Protein AF-A0A9P0KXH7-F1 (afdb_monomer_lite)

Radius of gyration: 29.13 Å; chains: 1; bounding box: 64×80×81 Å

InterPro domains:
  IPR009072 Histone-fold [G3DSA:1.10.20.10] (86-179)
  IPR039460 STAGA complex 65 subunit gamma/SAGA complex subunit Spt7 [PTHR28598] (10-269)

Foldseek 3Di:
DDDPPDPDDDLLLVLLLLLLVLLVLLVVLVVVQVVCVVVVHQPDPPPRDDRRDRDDDPPDQPQDPVSDRPPDDDCVNVVNDDDDDDDDPVRVLVVLLVVVVSVCSSLPDPDDDPVVSVVVSVVVVVLVVQLVVQLVVVVVCVVVVNDDPDPDSQQVSCVVSPCNGPVSVVVCCCVSRVVSSVVSVVSSVVSVVVVVVSNPDPPPPPDDDDDDDDDDDDDDPPPPPPPPDDDPPDPPDDPDPPPVVVVVVVVVVVVVVVVVVVVVVVVVPPPD

Organism: Acanthoscelides obtectus (NCBI:txid200917)

Secondary structure (DSSP, 8-state):
----------HHHHHHHHHHHHHHHHHHHHHHHHHHHHTT-PPPGGGPPPPPPP----------TTS-------TTTTT----PPPPPHHHHHHHHHHHHHHHHHHHT-----HHHHHHHHHHHHHHHHHHHHHHHHHHHHHHTT---SSSSHHHHHHHHTTS-HHHHHHHHIIIIIIIHHHHHHHHHHHHHHHHHHHHS-------------------------------------------HHHHHHHHHHHHHHHHHHHHHHHTTSS--

pLDDT: mean 73.63, std 20.52, range [28.98, 96.38]

Structure (mmCIF, N/CA/C/O backbone):
data_AF-A0A9P0KXH7-F1
#
_entry.id   AF-A0A9P0KXH7-F1
#
loop_
_atom_site.group_PDB
_atom_site.id
_atom_site.type_symbol
_atom_site.label_atom_id
_atom_site.label_alt_id
_atom_site.label_comp_id
_atom_site.label_asym_id
_atom_site.label_entity_id
_atom_site.label_seq_id
_atom_site.pdbx_PDB_ins_code
_atom_site.Cartn_x
_atom_site.Cartn_y
_atom_site.Cartn_z
_atom_site.occupancy
_atom_site.B_iso_or_equiv
_atom_site.auth_seq_id
_atom_site.auth_comp_id
_atom_site.auth_asym_id
_atom_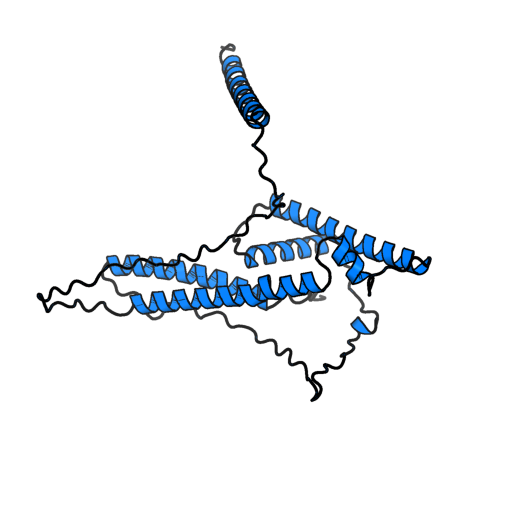site.auth_atom_id
_atom_site.pdbx_PDB_model_num
ATOM 1 N N . MET A 1 1 ? 17.820 17.434 21.839 1.00 31.58 1 MET A N 1
ATOM 2 C CA . MET A 1 1 ? 17.321 17.218 20.465 1.00 31.58 1 MET A CA 1
ATOM 3 C C . MET A 1 1 ? 16.906 15.758 20.367 1.00 31.58 1 MET A C 1
ATOM 5 O O . MET A 1 1 ? 17.746 14.906 20.112 1.00 31.58 1 MET A O 1
ATOM 9 N N . PHE A 1 2 ? 15.660 15.446 20.729 1.00 28.98 2 PHE A N 1
ATOM 10 C CA . PHE A 1 2 ? 15.158 14.073 20.684 1.00 28.98 2 PHE A CA 1
ATOM 11 C C . PHE A 1 2 ? 14.863 13.729 19.226 1.00 28.98 2 PHE A C 1
ATOM 13 O O . PHE A 1 2 ? 13.972 14.307 18.609 1.00 28.98 2 PHE A O 1
ATOM 20 N N . ILE A 1 3 ? 15.671 12.838 18.657 1.00 33.47 3 ILE A N 1
ATOM 21 C CA . ILE A 1 3 ? 15.408 12.255 17.346 1.00 33.47 3 ILE A CA 1
ATOM 22 C C . ILE A 1 3 ? 14.190 11.356 17.537 1.00 33.47 3 ILE A C 1
ATOM 24 O O . ILE A 1 3 ? 14.310 10.244 18.049 1.00 33.47 3 ILE A O 1
ATOM 28 N N . PHE A 1 4 ? 13.012 11.857 17.169 1.00 38.31 4 PHE A N 1
ATOM 29 C CA . PHE A 1 4 ? 11.823 11.036 17.001 1.00 38.31 4 PHE A CA 1
ATOM 30 C C . PHE A 1 4 ? 12.152 9.960 15.963 1.00 38.31 4 PHE A C 1
ATOM 32 O O . PHE A 1 4 ? 12.144 10.214 14.758 1.00 38.31 4 PHE A O 1
ATOM 39 N N . ARG A 1 5 ? 12.485 8.748 16.416 1.00 37.91 5 ARG A N 1
ATOM 40 C CA . ARG A 1 5 ? 12.431 7.573 15.549 1.00 37.91 5 ARG A CA 1
ATOM 41 C C . ARG A 1 5 ? 10.955 7.274 15.334 1.00 37.91 5 ARG A C 1
ATOM 43 O O . ARG A 1 5 ? 10.342 6.563 16.122 1.00 37.91 5 ARG A O 1
ATOM 50 N N . LEU A 1 6 ? 10.395 7.856 14.275 1.00 47.72 6 LEU A N 1
ATOM 51 C CA . LEU A 1 6 ? 9.171 7.344 13.668 1.00 47.72 6 LEU A CA 1
ATOM 52 C C . LEU A 1 6 ? 9.333 5.828 13.476 1.00 47.72 6 LEU A C 1
ATOM 54 O O . LEU A 1 6 ? 10.449 5.390 13.163 1.00 47.72 6 LEU A O 1
ATOM 58 N N . PRO A 1 7 ? 8.278 5.022 13.691 1.00 52.31 7 PRO A N 1
ATOM 59 C CA . PRO A 1 7 ? 8.366 3.585 13.487 1.00 52.31 7 PRO A CA 1
ATOM 60 C C . PRO A 1 7 ? 8.931 3.315 12.093 1.00 52.31 7 PRO A C 1
ATOM 62 O O . PRO A 1 7 ? 8.547 3.962 11.117 1.00 52.31 7 PRO A O 1
ATOM 65 N N . ALA A 1 8 ? 9.908 2.409 12.029 1.00 58.91 8 ALA A N 1
ATOM 66 C CA . ALA A 1 8 ? 10.569 2.066 10.783 1.00 58.91 8 ALA A CA 1
ATOM 67 C C . ALA A 1 8 ? 9.507 1.592 9.783 1.00 58.91 8 ALA A C 1
ATOM 69 O O . ALA A 1 8 ? 8.868 0.562 10.002 1.00 58.91 8 ALA A O 1
ATOM 70 N N . GLN A 1 9 ? 9.309 2.368 8.715 1.00 71.69 9 GLN A N 1
ATOM 71 C CA . GLN A 1 9 ? 8.478 1.982 7.579 1.00 71.69 9 GLN A CA 1
ATOM 72 C C . GLN A 1 9 ? 8.935 0.610 7.062 1.00 71.69 9 GLN A C 1
ATOM 74 O O . GLN A 1 9 ? 10.106 0.235 7.199 1.00 71.69 9 GLN A O 1
ATOM 79 N N . ASP A 1 10 ? 8.007 -0.170 6.508 1.00 83.75 10 ASP A N 1
ATOM 80 C CA . ASP A 1 10 ? 8.323 -1.527 6.077 1.00 83.75 10 ASP A CA 1
ATOM 81 C C . ASP A 1 10 ? 9.443 -1.506 5.012 1.00 83.75 10 ASP A C 1
ATOM 83 O O . ASP A 1 10 ? 9.281 -0.883 3.959 1.00 83.75 10 ASP A O 1
ATOM 87 N N . PRO A 1 11 ? 10.591 -2.173 5.238 1.00 86.75 11 PRO A N 1
ATOM 88 C CA . PRO A 1 11 ? 11.673 -2.208 4.262 1.00 86.75 11 PRO A CA 1
ATOM 89 C C . PRO A 1 11 ? 11.274 -2.866 2.942 1.00 86.75 11 PRO A C 1
ATOM 91 O O . PRO A 1 11 ? 11.888 -2.545 1.931 1.00 86.75 11 PRO A O 1
ATOM 94 N N . LEU A 1 12 ? 10.276 -3.757 2.912 1.00 88.31 12 LEU A N 1
ATOM 95 C CA . LEU A 1 12 ? 9.786 -4.328 1.653 1.00 88.31 12 LEU A CA 1
ATOM 96 C C . LEU A 1 12 ? 9.053 -3.288 0.803 1.00 88.31 12 LEU A C 1
ATOM 98 O O . LEU A 1 12 ? 9.176 -3.305 -0.420 1.00 88.31 12 LEU A O 1
ATOM 102 N N . VAL A 1 13 ? 8.348 -2.352 1.441 1.00 91.00 13 VAL A N 1
ATOM 103 C CA . VAL A 1 13 ? 7.710 -1.225 0.750 1.00 91.00 13 VAL A CA 1
ATOM 104 C C . VAL A 1 13 ? 8.780 -0.324 0.141 1.00 91.00 13 VAL A C 1
ATOM 106 O O . VAL A 1 13 ? 8.768 -0.070 -1.059 1.00 91.00 13 VAL A O 1
ATOM 109 N N . HIS A 1 14 ? 9.790 0.070 0.921 1.00 89.88 14 HIS A N 1
ATOM 110 C CA . HIS A 1 14 ? 10.911 0.859 0.393 1.00 89.88 14 HIS A CA 1
ATOM 111 C C . HIS A 1 14 ? 11.706 0.140 -0.695 1.00 89.88 14 HIS A C 1
ATOM 113 O O . HIS A 1 14 ? 12.161 0.772 -1.649 1.00 89.88 14 HIS A O 1
ATOM 119 N N . TYR A 1 15 ? 11.872 -1.174 -0.558 1.00 91.19 15 TYR A N 1
ATOM 120 C CA . TYR A 1 15 ? 12.503 -1.990 -1.581 1.00 91.19 15 TYR A CA 1
ATOM 121 C C . TYR A 1 15 ? 11.714 -1.924 -2.890 1.00 91.19 15 TYR A C 1
ATOM 123 O O . TYR A 1 15 ? 12.296 -1.635 -3.927 1.00 91.19 15 TYR A O 1
ATOM 131 N N . THR A 1 16 ? 10.391 -2.081 -2.828 1.00 92.56 16 THR A N 1
ATOM 132 C CA . THR A 1 16 ? 9.508 -1.985 -4.002 1.00 92.56 16 THR A CA 1
ATOM 133 C C . THR A 1 16 ? 9.562 -0.601 -4.648 1.00 92.56 16 THR A C 1
ATOM 135 O O . THR A 1 16 ? 9.692 -0.500 -5.860 1.00 92.56 16 THR A O 1
ATOM 138 N N . ILE A 1 17 ? 9.562 0.470 -3.852 1.00 92.88 17 ILE A N 1
ATOM 139 C CA . ILE A 1 17 ? 9.745 1.843 -4.355 1.00 92.88 17 ILE A CA 1
ATOM 140 C C . ILE A 1 17 ? 11.090 1.999 -5.080 1.00 92.88 17 ILE A C 1
ATOM 142 O O . ILE A 1 17 ? 11.170 2.627 -6.131 1.00 92.88 17 ILE A O 1
ATOM 146 N N . SER A 1 18 ? 12.155 1.404 -4.537 1.00 92.44 18 SER A N 1
ATOM 147 C CA . SER A 1 18 ? 13.472 1.424 -5.185 1.00 92.44 18 SER A CA 1
ATOM 148 C C . SER A 1 18 ? 13.469 0.643 -6.501 1.00 92.44 18 SER A C 1
ATOM 150 O O . SER A 1 18 ? 14.180 1.027 -7.425 1.00 92.44 18 SER A O 1
ATOM 152 N N . LEU A 1 19 ? 12.673 -0.431 -6.594 1.00 92.69 19 LEU A N 1
ATOM 153 C CA . LEU A 1 19 ? 12.477 -1.188 -7.832 1.00 92.69 19 LEU A CA 1
ATOM 154 C C . LEU A 1 19 ? 11.699 -0.386 -8.879 1.00 92.69 19 LEU A C 1
ATOM 156 O O . LEU A 1 19 ? 12.089 -0.429 -10.035 1.00 92.69 19 LEU A O 1
ATOM 160 N N . HIS A 1 20 ? 10.659 0.366 -8.501 1.00 93.50 20 HIS A N 1
ATOM 161 C CA . HIS A 1 20 ? 9.969 1.275 -9.436 1.00 93.50 20 HIS A CA 1
ATOM 162 C C . HIS A 1 20 ? 10.945 2.264 -10.058 1.00 93.50 20 HIS A C 1
ATOM 164 O O . HIS A 1 20 ? 11.116 2.271 -11.269 1.00 93.50 20 HIS A O 1
ATOM 170 N N . LYS A 1 21 ? 11.711 2.968 -9.218 1.00 91.38 21 LYS A N 1
ATOM 171 C CA . LYS A 1 21 ? 12.738 3.893 -9.704 1.00 91.38 21 LYS A CA 1
ATOM 172 C C . LYS A 1 21 ? 13.735 3.213 -10.651 1.00 91.38 21 LYS A C 1
ATOM 174 O O . LYS A 1 21 ? 14.113 3.778 -11.668 1.00 91.38 21 LYS A O 1
ATOM 179 N N . TYR A 1 22 ? 14.157 1.995 -10.314 1.00 92.44 22 TYR A N 1
ATOM 180 C CA . TYR A 1 22 ? 15.055 1.215 -11.160 1.00 92.44 22 TYR A CA 1
ATOM 181 C C . TYR A 1 22 ? 14.434 0.867 -12.519 1.00 92.44 22 TYR A C 1
ATOM 183 O O . TYR A 1 22 ? 15.119 0.927 -13.536 1.00 92.44 22 TYR A O 1
ATOM 191 N N . VAL A 1 23 ? 13.149 0.503 -12.543 1.00 91.19 23 VAL A N 1
ATOM 192 C CA . VAL A 1 23 ? 12.398 0.238 -13.776 1.00 91.19 23 VAL A CA 1
ATOM 193 C C . VAL A 1 23 ? 12.353 1.484 -14.655 1.00 91.19 23 VAL A C 1
ATOM 195 O O . VAL A 1 23 ? 12.596 1.364 -15.857 1.00 91.19 23 VAL A O 1
ATOM 198 N N . ASP A 1 24 ? 12.100 2.657 -14.080 1.00 91.19 24 ASP A N 1
ATOM 199 C CA . ASP A 1 24 ? 12.041 3.916 -14.830 1.00 91.19 24 ASP A CA 1
ATOM 200 C C . ASP A 1 24 ? 13.415 4.269 -15.418 1.00 91.19 24 ASP A C 1
ATOM 202 O O . ASP A 1 24 ? 13.536 4.506 -16.623 1.00 91.19 24 ASP A O 1
ATOM 206 N N . ASP A 1 25 ? 14.467 4.187 -14.593 1.00 89.81 25 ASP A N 1
ATOM 207 C CA . ASP A 1 25 ? 15.857 4.411 -15.006 1.00 89.81 25 ASP A CA 1
ATOM 208 C C . ASP A 1 25 ? 16.261 3.442 -16.142 1.00 89.81 25 ASP A C 1
ATOM 210 O O . ASP A 1 25 ? 16.841 3.853 -17.149 1.00 89.81 25 ASP A O 1
ATOM 214 N N . MET A 1 26 ? 15.918 2.152 -16.023 1.00 88.38 26 MET A N 1
ATOM 215 C CA . MET A 1 26 ? 16.207 1.137 -17.046 1.00 88.38 26 MET A CA 1
ATOM 216 C C . MET A 1 26 ? 15.412 1.343 -18.336 1.00 88.38 26 MET A C 1
ATOM 218 O O . MET A 1 26 ? 15.949 1.136 -19.424 1.00 88.38 26 MET A O 1
ATOM 222 N N . THR A 1 27 ? 14.147 1.750 -18.236 1.00 90.25 27 THR A N 1
ATOM 223 C CA . THR A 1 27 ? 13.291 1.995 -19.405 1.00 90.25 27 THR A CA 1
ATOM 224 C C . THR A 1 27 ? 13.826 3.165 -20.226 1.00 90.25 27 THR A C 1
ATOM 226 O O . THR A 1 27 ? 13.927 3.069 -21.451 1.00 90.25 27 THR A O 1
ATOM 229 N N . GLU A 1 28 ? 14.252 4.242 -19.563 1.00 88.38 28 GLU A N 1
ATOM 230 C CA . GLU A 1 28 ? 14.880 5.381 -20.236 1.00 88.38 28 GLU A CA 1
ATOM 231 C C . GLU A 1 28 ? 16.220 4.993 -20.879 1.00 88.38 28 GLU A C 1
ATOM 233 O O . GLU A 1 28 ? 16.504 5.378 -22.015 1.00 88.38 28 GLU A O 1
ATOM 238 N N . MET A 1 29 ? 17.022 4.165 -20.204 1.00 83.94 29 MET A N 1
ATOM 239 C CA . MET A 1 29 ? 18.276 3.651 -20.762 1.00 83.94 29 MET A CA 1
ATOM 240 C C . MET A 1 29 ? 18.064 2.791 -22.012 1.00 83.94 29 MET A C 1
ATOM 242 O O . MET A 1 29 ? 18.774 2.975 -23.003 1.00 83.94 29 MET A O 1
ATOM 246 N N . ILE A 1 30 ? 17.077 1.889 -21.999 1.00 86.69 30 ILE A N 1
ATOM 247 C CA . ILE A 1 30 ? 16.708 1.081 -23.171 1.00 86.69 30 ILE A CA 1
ATOM 248 C C . ILE A 1 30 ? 16.293 1.998 -24.325 1.00 86.69 30 ILE A C 1
ATOM 250 O O . ILE A 1 30 ? 16.829 1.867 -25.423 1.00 86.69 30 ILE A O 1
ATOM 254 N N . ARG A 1 31 ? 15.445 2.999 -24.066 1.00 87.25 31 ARG A N 1
ATOM 255 C CA . ARG A 1 31 ? 15.012 3.979 -25.076 1.00 87.25 31 ARG A CA 1
ATOM 256 C C . ARG A 1 31 ? 16.190 4.724 -25.717 1.00 87.25 31 ARG A C 1
ATOM 258 O O . ARG A 1 31 ? 16.219 4.941 -26.930 1.00 87.25 31 ARG A O 1
ATOM 265 N N . VAL A 1 32 ? 17.180 5.128 -24.918 1.00 86.00 32 VAL A N 1
ATOM 266 C CA . VAL A 1 32 ? 18.401 5.784 -25.419 1.00 86.00 32 VAL A CA 1
ATOM 267 C C . VAL A 1 32 ? 19.257 4.815 -26.241 1.00 86.00 32 VAL A C 1
ATOM 269 O O . VAL A 1 32 ? 19.783 5.204 -27.288 1.00 86.00 32 VAL A O 1
ATOM 272 N N . ALA A 1 33 ? 19.385 3.561 -25.804 1.00 82.19 33 ALA A N 1
ATOM 273 C CA . ALA A 1 33 ? 20.136 2.526 -26.508 1.00 82.19 33 ALA A CA 1
ATOM 274 C C . ALA A 1 33 ? 19.500 2.141 -27.854 1.00 82.19 33 ALA A C 1
ATOM 276 O O . ALA A 1 33 ? 20.221 1.958 -28.837 1.00 82.19 33 ALA A O 1
ATOM 277 N N . GLU A 1 34 ? 18.169 2.084 -27.933 1.00 84.06 34 GLU A N 1
ATOM 278 C CA . GLU A 1 34 ? 17.423 1.894 -29.184 1.00 84.06 34 GLU A CA 1
ATOM 279 C C . GLU A 1 34 ? 17.764 3.001 -30.190 1.00 84.06 34 GLU A C 1
ATOM 281 O O . GLU A 1 34 ? 18.226 2.719 -31.298 1.00 84.06 34 GLU A O 1
ATOM 286 N N . LEU A 1 35 ? 17.671 4.266 -29.765 1.00 83.94 35 LEU A N 1
ATOM 287 C CA . LEU A 1 35 ? 18.001 5.423 -30.602 1.00 83.94 35 LEU A CA 1
ATOM 288 C C . LEU A 1 35 ? 19.483 5.457 -31.026 1.00 83.94 35 LEU A C 1
ATOM 290 O O . LEU A 1 35 ? 19.819 5.939 -32.110 1.00 83.94 35 LEU A O 1
ATOM 294 N N . ALA A 1 36 ? 20.395 4.989 -30.170 1.00 80.12 36 ALA A N 1
ATOM 295 C CA . ALA A 1 36 ? 21.819 4.889 -30.493 1.00 80.12 36 ALA A CA 1
ATOM 296 C C . ALA A 1 36 ? 22.094 3.778 -31.519 1.00 80.12 36 ALA A C 1
ATOM 298 O O . ALA A 1 36 ? 22.863 3.991 -32.460 1.00 80.12 36 ALA A O 1
ATOM 299 N N . THR A 1 37 ? 21.404 2.642 -31.387 1.00 76.38 37 THR A N 1
ATOM 300 C CA . THR A 1 37 ? 21.480 1.514 -32.325 1.00 76.38 37 THR A CA 1
ATOM 301 C C . THR A 1 37 ? 20.990 1.928 -33.714 1.00 76.38 37 THR A C 1
ATOM 303 O O . THR A 1 37 ? 21.662 1.640 -34.702 1.00 76.38 37 THR A O 1
ATOM 306 N N . GLU A 1 38 ? 19.899 2.700 -33.807 1.00 75.69 38 GLU A N 1
ATOM 307 C CA . GLU A 1 38 ? 19.434 3.298 -35.074 1.00 75.69 38 GLU A CA 1
ATOM 308 C C . GLU A 1 38 ? 20.492 4.199 -35.734 1.00 75.69 38 GLU A C 1
ATOM 310 O O . GLU A 1 38 ? 20.570 4.303 -36.959 1.00 75.69 38 GLU A O 1
ATOM 315 N N . LYS A 1 39 ? 21.341 4.840 -34.925 1.00 76.31 39 LYS A N 1
ATOM 316 C CA . LYS A 1 39 ? 22.441 5.702 -35.380 1.00 76.31 39 LYS A CA 1
ATOM 317 C C . LYS A 1 39 ? 23.760 4.948 -35.599 1.00 76.31 39 LYS A C 1
ATOM 319 O O . LYS A 1 39 ? 24.769 5.596 -35.874 1.00 76.31 39 LYS A O 1
ATOM 324 N N . ASN A 1 40 ? 23.761 3.613 -35.520 1.00 68.38 40 ASN A N 1
ATOM 325 C CA . ASN A 1 40 ? 24.939 2.736 -35.606 1.00 68.38 40 ASN A CA 1
ATOM 326 C C . ASN A 1 40 ? 26.019 3.017 -34.541 1.00 68.38 40 ASN A C 1
ATOM 328 O O . ASN A 1 40 ? 27.211 2.821 -34.787 1.00 68.38 40 ASN A O 1
ATOM 332 N N . ILE A 1 41 ? 25.619 3.486 -33.356 1.00 71.06 41 ILE A N 1
ATOM 333 C CA . ILE A 1 41 ? 26.508 3.700 -32.208 1.00 71.06 41 ILE A CA 1
ATOM 334 C C . ILE A 1 41 ? 26.228 2.595 -31.188 1.00 71.06 41 ILE A C 1
ATOM 336 O O . ILE A 1 41 ? 25.090 2.427 -30.760 1.00 71.06 41 ILE A O 1
ATOM 340 N N . ILE A 1 42 ? 27.263 1.851 -30.788 1.00 62.38 42 ILE A N 1
ATOM 341 C CA . ILE A 1 42 ? 27.141 0.812 -29.756 1.00 62.38 42 ILE A CA 1
ATOM 342 C C . ILE A 1 42 ? 26.924 1.505 -28.399 1.00 62.38 42 ILE A C 1
ATOM 344 O O . ILE A 1 42 ? 27.761 2.329 -28.012 1.00 62.38 42 ILE A O 1
ATOM 348 N N . PRO A 1 43 ? 25.827 1.210 -27.677 1.00 62.16 43 PRO A N 1
ATOM 349 C CA . PRO A 1 43 ? 25.602 1.745 -26.340 1.00 62.16 43 PRO A CA 1
ATOM 350 C C . PRO A 1 43 ? 26.712 1.286 -25.377 1.00 62.16 43 PRO A C 1
ATOM 352 O O . PRO A 1 43 ? 27.133 0.130 -25.445 1.00 62.16 43 PRO A O 1
ATOM 355 N N . PRO A 1 44 ? 27.208 2.154 -24.478 1.00 62.19 44 PRO A N 1
ATOM 356 C CA . PRO A 1 44 ? 28.234 1.770 -23.515 1.00 62.19 44 PRO A CA 1
ATOM 357 C C . PRO A 1 44 ? 27.720 0.703 -22.529 1.00 62.19 44 PRO A C 1
ATOM 359 O O . PRO A 1 44 ? 26.671 0.859 -21.906 1.00 62.19 44 PRO A O 1
ATOM 362 N N . GLU A 1 45 ? 28.502 -0.368 -22.367 1.00 58.69 45 GLU A N 1
ATOM 363 C CA . GLU A 1 45 ? 28.232 -1.518 -21.483 1.00 58.69 45 GLU A CA 1
ATOM 364 C C . GLU A 1 45 ? 28.233 -1.133 -19.986 1.00 58.69 45 GLU A C 1
ATOM 366 O O . GLU A 1 45 ? 27.570 -1.762 -19.167 1.00 58.69 45 GLU A O 1
ATOM 371 N N . ASP A 1 46 ? 28.911 -0.035 -19.640 1.00 57.84 46 ASP A N 1
ATOM 372 C CA . ASP A 1 46 ? 29.236 0.381 -18.265 1.00 57.84 46 ASP A CA 1
ATOM 373 C C . ASP A 1 46 ? 28.166 1.280 -17.598 1.00 57.84 46 ASP A C 1
ATOM 375 O O . ASP A 1 46 ? 28.421 1.925 -16.582 1.00 57.84 46 ASP A O 1
ATOM 379 N N . ALA A 1 47 ? 26.966 1.377 -18.187 1.00 61.59 47 ALA A N 1
ATOM 380 C CA . ALA A 1 47 ? 25.918 2.320 -17.770 1.00 61.59 47 ALA A CA 1
ATOM 381 C C . ALA A 1 47 ? 24.715 1.679 -17.049 1.00 61.59 47 ALA A C 1
ATOM 383 O O . ALA A 1 47 ? 23.766 2.389 -16.715 1.00 61.59 47 ALA A O 1
ATOM 384 N N . VAL A 1 48 ? 24.717 0.361 -16.808 1.00 66.62 48 VAL A N 1
ATOM 385 C CA . VAL A 1 48 ? 23.585 -0.313 -16.151 1.00 66.62 48 VAL A CA 1
ATOM 386 C C . VAL A 1 48 ? 23.542 0.079 -14.667 1.00 66.62 48 VAL A C 1
ATOM 388 O O . VAL A 1 48 ? 24.505 -0.193 -13.942 1.00 66.62 48 VAL A O 1
ATOM 391 N N . PRO A 1 49 ? 22.452 0.696 -14.174 1.00 72.19 49 PRO A N 1
ATOM 392 C CA . PRO A 1 49 ? 22.328 0.999 -12.757 1.00 72.19 49 PRO A CA 1
ATOM 393 C C . PRO A 1 49 ? 22.410 -0.290 -11.917 1.00 72.19 49 PRO A C 1
ATOM 395 O O . PRO A 1 49 ? 21.938 -1.352 -12.338 1.00 72.19 49 PRO A O 1
ATOM 398 N N . PRO A 1 50 ? 23.004 -0.242 -10.712 1.00 77.19 50 PRO A N 1
ATOM 399 C CA . PRO A 1 50 ? 23.061 -1.407 -9.843 1.00 77.19 50 PRO A CA 1
ATOM 400 C C . PRO A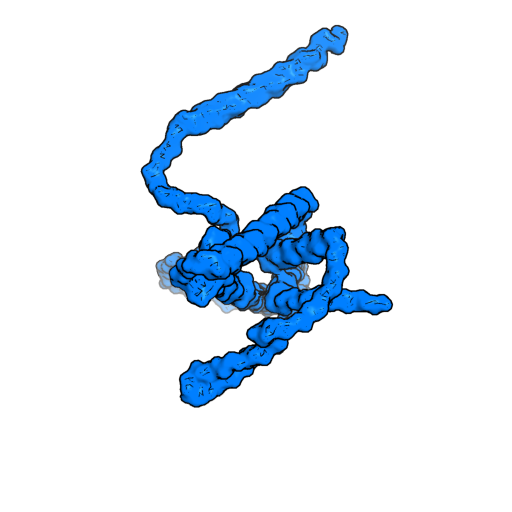 1 50 ? 21.661 -1.741 -9.311 1.00 77.19 50 PRO A C 1
ATOM 402 O O . PRO A 1 50 ? 20.986 -0.888 -8.732 1.00 77.19 50 PRO A O 1
ATOM 405 N N . MET A 1 51 ? 21.246 -3.000 -9.473 1.00 80.75 51 MET A N 1
ATOM 406 C CA . MET A 1 51 ? 19.967 -3.510 -8.970 1.00 80.75 51 MET A CA 1
ATOM 407 C C . MET A 1 51 ? 19.820 -3.232 -7.459 1.00 80.75 51 MET A C 1
ATOM 409 O O . MET A 1 51 ? 20.743 -3.535 -6.689 1.00 80.75 51 MET A O 1
ATOM 413 N N . PRO A 1 52 ? 18.666 -2.714 -6.994 1.00 82.25 52 PRO A N 1
ATOM 414 C CA . PRO A 1 52 ? 18.424 -2.493 -5.575 1.00 82.25 52 PRO A CA 1
ATOM 415 C C . PRO A 1 52 ? 18.613 -3.769 -4.743 1.00 82.25 52 PRO A C 1
ATOM 417 O O . PRO A 1 52 ? 18.141 -4.853 -5.098 1.00 82.25 52 PRO A O 1
ATOM 420 N N . LEU A 1 53 ? 19.272 -3.639 -3.588 1.00 78.62 53 LEU A N 1
ATOM 421 C CA . LEU A 1 53 ? 19.519 -4.760 -2.682 1.00 78.62 53 LEU A CA 1
ATOM 422 C C . LEU A 1 53 ? 18.335 -4.981 -1.738 1.00 78.62 53 LEU A C 1
ATOM 424 O O . LEU A 1 53 ? 17.945 -4.099 -0.970 1.00 78.62 53 LEU A O 1
ATOM 428 N N . LYS A 1 54 ? 17.799 -6.203 -1.739 1.0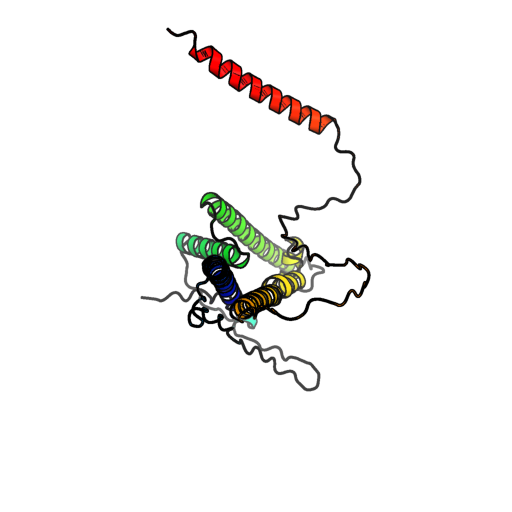0 78.38 54 LYS A N 1
ATOM 429 C CA . LYS A 1 54 ? 16.751 -6.617 -0.805 1.00 78.38 54 LYS A CA 1
ATOM 430 C C . LYS A 1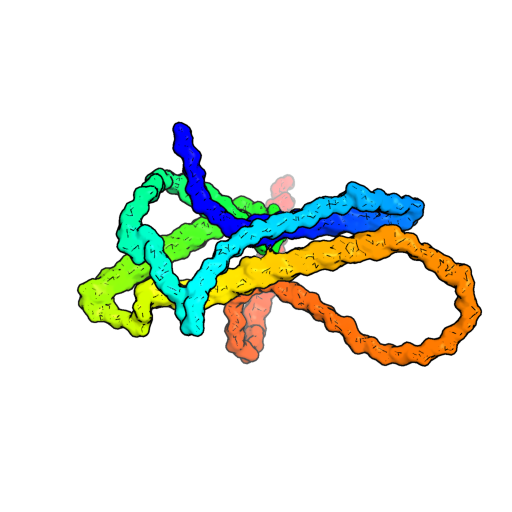 54 ? 17.332 -6.791 0.596 1.00 78.38 54 LYS A C 1
ATOM 432 O O . LYS A 1 54 ? 18.145 -7.688 0.830 1.00 78.38 54 LYS A O 1
ATOM 437 N N . ILE A 1 55 ? 16.879 -5.981 1.552 1.00 73.56 55 ILE A N 1
ATOM 438 C CA . ILE A 1 55 ? 17.225 -6.170 2.967 1.00 73.56 55 ILE A CA 1
ATOM 439 C C . ILE A 1 55 ? 16.571 -7.472 3.442 1.00 73.56 55 ILE A C 1
ATOM 441 O O . ILE A 1 55 ? 15.351 -7.550 3.609 1.00 73.56 55 ILE A O 1
ATOM 445 N N . LYS A 1 56 ? 17.375 -8.517 3.660 1.00 65.00 56 LYS A N 1
ATOM 446 C CA . LYS A 1 56 ? 16.895 -9.782 4.225 1.00 65.00 56 LYS A CA 1
ATOM 447 C C . LYS A 1 56 ? 16.560 -9.574 5.701 1.00 65.00 56 LYS A C 1
ATOM 449 O O . LYS A 1 56 ? 17.451 -9.454 6.535 1.00 65.00 56 LYS A O 1
ATOM 454 N N . LYS A 1 57 ? 15.269 -9.548 6.033 1.00 60.94 57 LYS A N 1
ATOM 455 C CA . LYS A 1 57 ? 14.813 -9.739 7.412 1.00 60.94 57 LYS A CA 1
ATOM 456 C C . LYS A 1 57 ? 14.787 -11.236 7.694 1.00 60.94 57 LYS A C 1
ATOM 458 O O . LYS A 1 57 ? 13.914 -11.946 7.203 1.00 60.94 57 LYS A O 1
ATOM 463 N N . GLU A 1 58 ? 15.742 -11.719 8.476 1.00 51.00 58 GLU A N 1
ATOM 464 C CA . GLU A 1 58 ? 15.689 -13.076 9.014 1.00 51.00 58 GLU A CA 1
ATOM 465 C C . GLU A 1 58 ? 14.636 -13.141 10.126 1.00 51.00 58 GLU A C 1
ATOM 467 O O . GLU A 1 58 ? 14.954 -13.097 11.310 1.00 51.00 58 GLU A O 1
ATOM 472 N N . PHE A 1 59 ? 13.356 -13.253 9.770 1.00 53.59 59 PHE A N 1
ATOM 473 C CA . PHE A 1 59 ? 12.365 -13.749 10.724 1.00 53.59 59 PHE A CA 1
ATOM 474 C C . PHE A 1 59 ? 12.438 -15.273 10.741 1.00 53.59 59 PHE A C 1
ATOM 476 O O . PHE A 1 59 ? 11.625 -15.980 10.148 1.00 53.59 59 PHE A O 1
ATOM 483 N N . THR A 1 60 ? 13.475 -15.793 11.392 1.00 51.91 60 THR A N 1
ATOM 484 C CA . THR A 1 60 ? 13.602 -17.226 11.638 1.00 51.91 60 THR A CA 1
ATOM 485 C C . THR A 1 60 ? 12.774 -17.582 12.869 1.00 51.91 60 THR A C 1
ATOM 487 O O . THR A 1 60 ? 13.232 -17.527 14.007 1.00 51.91 60 THR A O 1
ATOM 490 N N . HIS A 1 61 ? 11.512 -17.956 12.654 1.00 61.16 61 HIS A N 1
ATOM 491 C CA . HIS A 1 61 ? 10.753 -18.616 13.713 1.00 61.16 61 HIS A CA 1
ATOM 492 C C . HIS A 1 61 ? 11.416 -19.962 14.008 1.00 61.16 61 HIS A C 1
ATOM 494 O O . HIS A 1 61 ? 11.459 -20.846 13.147 1.00 61.16 61 HIS A O 1
ATOM 500 N N . LYS A 1 62 ? 11.928 -20.136 15.229 1.00 63.03 62 LYS A N 1
ATOM 501 C CA . LYS A 1 62 ? 12.422 -21.434 15.697 1.00 63.03 62 LYS A CA 1
ATOM 502 C C . LYS A 1 62 ? 11.227 -22.372 15.868 1.00 63.03 62 LYS A C 1
ATOM 504 O O . LYS A 1 62 ? 10.573 -22.376 16.907 1.00 63.03 62 LYS A O 1
ATOM 509 N N . ARG A 1 63 ? 10.917 -23.148 14.828 1.00 65.25 63 ARG A N 1
ATOM 510 C CA . ARG A 1 63 ? 9.949 -24.246 14.921 1.00 65.25 63 ARG A CA 1
ATOM 511 C C . ARG A 1 63 ? 10.578 -25.375 15.727 1.00 65.25 63 ARG A C 1
ATOM 513 O O . ARG A 1 63 ? 11.718 -25.759 15.464 1.00 65.25 63 ARG A O 1
ATOM 520 N N . ASN A 1 64 ? 9.852 -25.897 16.710 1.00 69.06 64 ASN A N 1
ATOM 521 C CA . ASN A 1 64 ? 10.262 -27.134 17.364 1.00 69.06 64 ASN A CA 1
ATOM 522 C C . ASN A 1 64 ? 9.946 -28.349 16.465 1.00 69.06 64 ASN A C 1
ATOM 524 O O . ASN A 1 64 ? 9.294 -28.226 15.426 1.00 69.06 64 ASN A O 1
ATOM 528 N N . SER A 1 65 ? 10.362 -29.542 16.890 1.00 79.00 65 SER A N 1
ATOM 529 C CA . SER A 1 65 ? 10.086 -30.811 16.197 1.00 79.00 65 SER A CA 1
ATOM 530 C C . SER A 1 65 ? 8.596 -31.164 16.067 1.00 79.00 65 SER A C 1
ATOM 532 O O . SER A 1 65 ? 8.258 -32.104 15.356 1.00 79.00 65 SER A O 1
ATOM 534 N N . LEU A 1 66 ? 7.702 -30.419 16.724 1.00 79.69 66 LEU A N 1
ATOM 535 C CA . LEU A 1 66 ? 6.251 -30.602 16.688 1.00 79.69 66 LEU A CA 1
ATOM 536 C C . LEU A 1 66 ? 5.542 -29.558 15.808 1.00 79.69 66 LEU A C 1
ATOM 538 O O . LEU A 1 66 ? 4.327 -29.411 15.912 1.00 79.69 66 LEU A O 1
ATOM 542 N N . ASN A 1 67 ? 6.270 -28.807 14.968 1.00 71.19 67 ASN A N 1
ATOM 543 C CA . ASN A 1 67 ? 5.731 -27.687 14.177 1.00 71.19 67 ASN A CA 1
ATOM 544 C C . ASN A 1 67 ? 4.992 -26.630 15.019 1.00 71.19 67 ASN A C 1
ATOM 546 O O . ASN A 1 67 ? 4.185 -25.857 14.504 1.00 71.19 67 ASN A O 1
ATOM 550 N N . TYR A 1 68 ? 5.295 -26.568 16.312 1.00 75.44 68 TYR A N 1
ATOM 551 C CA . TYR A 1 68 ? 4.784 -25.556 17.213 1.00 75.44 68 TYR A CA 1
ATOM 552 C C . TYR A 1 68 ? 5.778 -24.397 17.270 1.00 75.44 68 TYR A C 1
ATOM 554 O O . TYR A 1 68 ? 6.989 -24.596 17.424 1.00 75.44 68 TYR A O 1
ATOM 562 N N . VAL A 1 69 ? 5.255 -23.181 17.133 1.00 69.75 69 VAL A N 1
ATOM 563 C CA . VAL A 1 69 ? 6.000 -21.944 17.369 1.00 69.75 69 VAL A CA 1
ATOM 564 C C . VAL A 1 69 ? 5.616 -21.464 18.767 1.00 69.75 69 VAL A C 1
ATOM 566 O O . VAL A 1 69 ? 4.455 -21.099 18.973 1.00 69.75 69 VAL A O 1
ATOM 569 N N . PRO A 1 70 ? 6.540 -21.499 19.743 1.00 69.00 70 PRO A N 1
ATOM 570 C CA . PRO A 1 70 ? 6.298 -20.910 21.051 1.00 69.00 70 PRO A CA 1
ATOM 571 C C . PRO A 1 70 ? 5.873 -19.449 20.903 1.00 69.00 70 PRO A C 1
ATOM 573 O O . PRO A 1 70 ? 6.420 -18.719 20.078 1.00 69.00 70 PRO A O 1
ATOM 576 N N . LYS A 1 71 ? 4.882 -19.023 21.690 1.00 68.56 71 LYS A N 1
ATOM 577 C CA . LYS A 1 71 ? 4.497 -17.613 21.749 1.00 68.56 71 LYS A CA 1
ATOM 578 C C . LYS A 1 71 ? 5.618 -16.845 22.446 1.00 68.56 71 LYS A C 1
ATOM 580 O O . LYS A 1 71 ? 5.764 -16.950 23.661 1.00 68.56 71 LYS A O 1
ATOM 585 N N . ASP A 1 72 ? 6.395 -16.089 21.680 1.00 68.88 72 ASP A N 1
ATOM 586 C CA . ASP A 1 72 ? 7.347 -15.137 22.239 1.00 68.88 72 ASP A CA 1
ATOM 587 C C . ASP A 1 72 ? 6.566 -13.929 22.757 1.00 68.88 72 ASP A C 1
ATOM 589 O O . ASP A 1 72 ? 6.010 -13.138 21.992 1.00 68.88 72 ASP A O 1
ATOM 593 N N . PHE A 1 73 ? 6.482 -13.807 24.078 1.00 69.69 73 PHE A N 1
ATOM 594 C CA . PHE A 1 73 ? 5.834 -12.667 24.702 1.00 69.69 73 PHE A CA 1
ATOM 595 C C . PHE A 1 73 ? 6.801 -11.481 24.719 1.00 69.69 73 PHE A C 1
ATOM 597 O O . PHE A 1 73 ? 7.762 -11.429 25.483 1.00 69.69 73 PHE A O 1
ATOM 604 N N . THR A 1 74 ? 6.539 -10.512 23.852 1.00 72.50 74 THR A N 1
ATOM 605 C CA . THR A 1 74 ? 7.148 -9.181 23.913 1.00 72.50 74 THR A CA 1
ATOM 606 C C . THR A 1 74 ? 6.510 -8.348 25.034 1.00 72.50 74 THR A C 1
ATOM 608 O O . THR A 1 74 ? 5.355 -8.611 25.389 1.00 72.50 74 THR A O 1
ATOM 611 N N . PRO A 1 75 ? 7.191 -7.302 25.546 1.00 74.81 75 PRO A N 1
ATOM 612 C CA . PRO A 1 75 ? 6.603 -6.336 26.477 1.00 74.81 75 PRO A CA 1
ATOM 613 C C . PRO A 1 75 ? 5.230 -5.813 26.034 1.00 74.81 75 PRO A C 1
ATOM 615 O O . PRO A 1 75 ? 4.320 -5.725 26.852 1.00 74.81 75 PRO A O 1
ATOM 618 N N . PHE A 1 76 ? 5.058 -5.575 24.729 1.00 69.44 76 PHE A N 1
ATOM 619 C CA . PHE A 1 76 ? 3.786 -5.177 24.125 1.00 69.44 76 PHE A CA 1
ATOM 620 C C . PHE A 1 76 ? 2.687 -6.230 24.336 1.00 69.44 76 PHE A C 1
ATOM 622 O O . PHE A 1 76 ? 1.620 -5.922 24.855 1.00 69.44 76 PHE A O 1
ATOM 629 N N . SER A 1 77 ? 2.961 -7.495 24.010 1.00 68.38 77 SER A N 1
ATOM 630 C CA . SER A 1 77 ? 2.010 -8.604 24.212 1.00 68.38 77 SER A CA 1
ATOM 631 C C . SER A 1 77 ? 1.772 -8.967 25.684 1.00 68.38 77 SER A C 1
ATOM 633 O O . SER A 1 77 ? 0.774 -9.613 25.987 1.00 68.38 77 SER A O 1
ATOM 635 N N . CYS A 1 78 ? 2.652 -8.545 26.595 1.00 77.25 78 CYS A N 1
ATOM 636 C CA . CYS A 1 78 ? 2.433 -8.625 28.042 1.00 77.25 78 CYS A CA 1
ATOM 637 C C . CYS A 1 78 ? 1.627 -7.438 28.599 1.00 77.25 78 CYS A C 1
ATOM 639 O O . CYS A 1 78 ? 1.388 -7.395 29.803 1.00 77.25 78 CYS A O 1
ATOM 641 N N . GLY A 1 79 ? 1.252 -6.462 27.763 1.00 71.25 79 GLY A N 1
ATOM 642 C CA . GLY A 1 79 ? 0.561 -5.251 28.205 1.00 71.25 79 GLY A CA 1
ATOM 643 C C . GLY A 1 79 ? 1.434 -4.318 29.048 1.00 71.25 79 GLY A C 1
ATOM 644 O O . GLY A 1 79 ? 0.905 -3.510 29.808 1.00 71.25 79 GLY A O 1
ATOM 645 N N . LEU A 1 80 ? 2.766 -4.422 28.950 1.00 75.44 80 LEU A N 1
ATOM 646 C CA . LEU A 1 80 ? 3.657 -3.495 29.642 1.00 75.44 80 LEU A CA 1
ATOM 647 C C . LEU A 1 80 ? 3.517 -2.105 29.016 1.00 75.44 80 LEU A C 1
ATOM 649 O O . LEU A 1 80 ? 3.658 -1.939 27.801 1.00 75.44 80 LEU A O 1
ATOM 653 N N . ALA A 1 81 ? 3.241 -1.112 29.863 1.00 65.44 81 ALA A N 1
ATOM 654 C CA . ALA A 1 81 ? 3.086 0.273 29.451 1.00 65.44 81 ALA A CA 1
ATOM 655 C C . ALA A 1 81 ? 4.361 0.746 28.742 1.00 65.44 81 ALA A C 1
ATOM 657 O O . ALA A 1 81 ? 5.439 0.806 29.331 1.00 65.44 81 ALA A O 1
ATOM 658 N N . THR A 1 82 ? 4.234 1.042 27.453 1.00 71.19 82 THR A N 1
ATOM 659 C CA . THR A 1 82 ? 5.282 1.705 26.680 1.00 71.19 82 THR A CA 1
ATOM 660 C C . THR A 1 82 ? 4.989 3.196 26.725 1.00 71.19 82 THR A C 1
ATOM 662 O O . THR A 1 82 ? 3.875 3.606 26.404 1.00 71.19 82 THR A O 1
ATOM 665 N N . GLU A 1 83 ? 5.957 4.005 27.150 1.00 72.88 83 GLU A N 1
ATOM 666 C CA . GLU A 1 83 ? 5.826 5.460 27.094 1.00 72.88 83 GLU A CA 1
ATOM 667 C C . GLU A 1 83 ? 5.873 5.901 25.629 1.00 72.88 83 GLU A C 1
ATOM 669 O O . GLU A 1 83 ? 6.893 5.762 24.949 1.00 72.88 83 GLU A O 1
ATOM 674 N N . TYR A 1 84 ? 4.748 6.408 25.131 1.00 70.06 84 TYR A N 1
ATOM 675 C CA . TYR A 1 84 ? 4.688 7.041 23.823 1.00 70.06 84 TYR A CA 1
ATOM 676 C C . TYR A 1 84 ? 4.891 8.543 24.002 1.00 70.06 84 TYR A C 1
ATOM 678 O O . TYR A 1 84 ? 4.266 9.135 24.883 1.00 70.06 84 TYR A O 1
ATOM 686 N N . PRO A 1 85 ? 5.749 9.182 23.193 1.00 80.69 85 PRO A N 1
ATOM 687 C CA . PRO A 1 85 ? 5.878 10.625 23.251 1.00 80.69 85 PRO A CA 1
ATOM 688 C C . PRO A 1 85 ? 4.564 11.271 22.804 1.00 80.69 85 PRO A C 1
ATOM 690 O O . PRO A 1 85 ? 3.960 10.839 21.820 1.00 80.69 85 PRO A O 1
ATOM 693 N N . GLU A 1 86 ? 4.140 12.322 23.501 1.00 81.88 86 GLU A N 1
ATOM 694 C CA . GLU A 1 86 ? 2.995 13.120 23.069 1.00 81.88 86 GLU A CA 1
ATOM 695 C C . GLU A 1 86 ? 3.318 13.789 21.728 1.00 81.88 86 GLU A C 1
ATOM 697 O O . GLU A 1 86 ? 4.317 14.501 21.579 1.00 81.88 86 GLU A O 1
ATOM 702 N N . LEU A 1 87 ? 2.482 13.523 20.726 1.00 86.25 87 LEU A N 1
ATOM 703 C CA . LEU A 1 87 ? 2.605 14.102 19.395 1.00 86.25 87 LEU A CA 1
ATOM 704 C C . LEU A 1 87 ? 1.582 15.223 19.246 1.00 86.25 87 LEU A C 1
ATOM 706 O O . LEU A 1 87 ? 0.412 15.056 19.584 1.00 86.25 87 LEU A O 1
ATOM 710 N N . SER A 1 88 ? 2.013 16.360 18.699 1.00 90.31 88 SER A N 1
ATOM 711 C CA . SER A 1 88 ? 1.075 17.409 18.307 1.00 90.31 88 SER A CA 1
ATOM 712 C C . SER A 1 88 ? 0.267 16.975 17.083 1.00 90.31 88 SER A C 1
ATOM 714 O O . SER A 1 88 ? 0.753 16.217 16.240 1.00 90.31 88 SER A O 1
ATOM 716 N N . GLU A 1 89 ? -0.949 17.504 16.945 1.00 88.75 89 GLU A N 1
ATOM 717 C CA . GLU A 1 89 ? -1.835 17.200 15.813 1.00 88.75 89 GLU A CA 1
ATOM 718 C C . GLU A 1 89 ? -1.152 17.453 14.458 1.00 88.75 89 GLU A C 1
ATOM 720 O O . GLU A 1 89 ? -1.210 16.620 13.557 1.00 88.75 89 GLU A O 1
ATOM 725 N N . ALA A 1 90 ? -0.415 18.562 14.339 1.00 89.12 90 ALA A N 1
ATOM 726 C CA . ALA A 1 90 ? 0.324 18.898 13.124 1.00 89.12 90 ALA A CA 1
ATOM 727 C C . ALA A 1 90 ? 1.388 17.844 12.767 1.00 89.12 90 ALA A C 1
ATOM 729 O O . ALA A 1 90 ? 1.580 17.520 11.594 1.00 89.12 90 ALA A O 1
ATOM 730 N N . ILE A 1 91 ? 2.075 17.280 13.768 1.00 89.50 91 ILE A N 1
ATOM 731 C CA . ILE A 1 91 ? 3.055 16.211 13.544 1.00 89.50 91 ILE A CA 1
ATOM 732 C C . ILE A 1 91 ? 2.341 14.935 13.090 1.00 89.50 91 ILE A C 1
ATOM 734 O O . ILE A 1 91 ? 2.792 14.307 12.134 1.00 89.50 91 ILE A O 1
ATOM 738 N N . VAL A 1 92 ? 1.219 14.576 13.718 1.00 88.44 92 VAL A N 1
ATOM 739 C CA . VAL A 1 92 ? 0.428 13.392 13.342 1.00 88.44 92 VAL A CA 1
ATOM 740 C C . VAL A 1 92 ? -0.061 13.490 11.896 1.00 88.44 92 VAL A C 1
ATOM 742 O O . VAL A 1 92 ? 0.142 12.548 11.130 1.00 88.44 92 VAL A O 1
ATOM 745 N N . LYS A 1 93 ? -0.605 14.642 11.484 1.00 89.62 93 LYS A N 1
ATOM 746 C CA . LYS A 1 93 ? -1.045 14.870 10.097 1.00 89.62 93 LYS A CA 1
ATOM 747 C C . LYS A 1 93 ? 0.104 14.756 9.097 1.00 89.62 93 LYS A C 1
ATOM 749 O O . LYS A 1 93 ? -0.038 14.083 8.083 1.00 89.62 93 LYS A O 1
ATOM 754 N N . ASN A 1 94 ? 1.276 15.307 9.414 1.00 90.38 94 ASN A N 1
ATOM 755 C CA . ASN A 1 94 ? 2.461 15.167 8.561 1.00 90.38 94 ASN A CA 1
ATOM 756 C C . ASN A 1 94 ? 2.942 13.711 8.439 1.00 90.38 94 ASN A C 1
ATOM 758 O O . ASN A 1 94 ? 3.359 13.278 7.362 1.00 90.38 94 ASN A O 1
ATOM 762 N N . ILE A 1 95 ? 2.885 12.936 9.526 1.00 89.94 95 ILE A N 1
ATOM 763 C CA . ILE A 1 95 ? 3.218 11.504 9.502 1.00 89.94 95 ILE A CA 1
ATOM 764 C C . ILE A 1 95 ? 2.215 10.742 8.632 1.00 89.94 95 ILE A C 1
ATOM 766 O O . ILE A 1 95 ? 2.620 9.886 7.838 1.00 89.94 95 ILE A O 1
ATOM 770 N N . LEU A 1 96 ? 0.926 11.061 8.758 1.00 91.19 96 LEU A N 1
ATOM 771 C CA . LEU A 1 96 ? -0.133 10.429 7.984 1.00 91.19 96 LEU A CA 1
ATOM 772 C C . LEU A 1 96 ? 0.009 10.742 6.490 1.00 91.19 96 LEU A C 1
ATOM 774 O O . LEU A 1 96 ? 0.041 9.816 5.680 1.00 91.19 96 LEU A O 1
ATOM 778 N N . ALA A 1 97 ? 0.241 12.010 6.143 1.00 92.00 97 ALA A N 1
ATOM 779 C CA . ALA A 1 97 ? 0.522 12.458 4.781 1.00 92.00 97 ALA A CA 1
ATOM 780 C C . ALA A 1 97 ? 1.703 11.697 4.164 1.00 92.00 97 ALA A C 1
ATOM 782 O O . ALA A 1 97 ? 1.596 11.126 3.078 1.00 92.00 97 ALA A O 1
ATOM 783 N N . LYS A 1 98 ? 2.824 11.612 4.895 1.00 91.38 98 LYS A N 1
ATOM 784 C CA . LYS A 1 98 ? 4.007 10.867 4.448 1.00 91.38 98 LYS A CA 1
ATOM 785 C C . LYS A 1 98 ? 3.705 9.381 4.250 1.00 91.38 98 LYS A C 1
ATOM 787 O O . LYS A 1 98 ? 4.222 8.773 3.313 1.00 91.38 98 LYS A O 1
ATOM 792 N N . SER A 1 99 ? 2.889 8.790 5.117 1.00 91.88 99 SER A N 1
ATOM 793 C CA . SER A 1 99 ? 2.521 7.373 5.037 1.00 91.88 99 SER A CA 1
ATOM 794 C C . SER A 1 99 ? 1.658 7.088 3.807 1.00 91.88 99 SER A C 1
ATOM 796 O O . SER A 1 99 ? 1.962 6.156 3.066 1.00 91.88 99 SER A O 1
ATOM 798 N N . ILE A 1 100 ? 0.655 7.929 3.541 1.00 93.12 100 ILE A N 1
ATOM 799 C CA . ILE A 1 100 ? -0.212 7.826 2.357 1.00 93.12 100 ILE A CA 1
ATOM 800 C C . ILE A 1 100 ? 0.606 8.017 1.078 1.00 93.12 100 ILE A C 1
ATOM 802 O O . ILE A 1 100 ? 0.548 7.173 0.186 1.00 93.12 100 ILE A O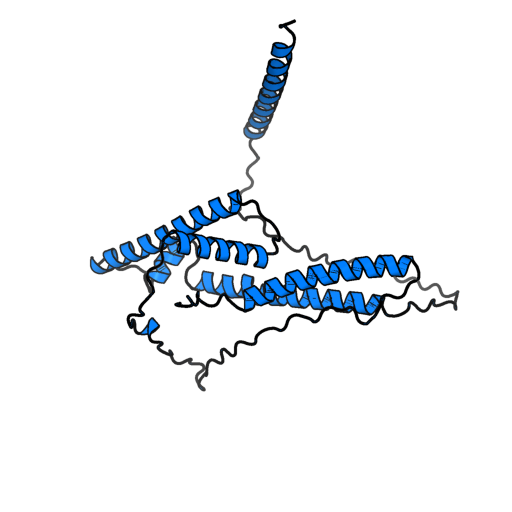 1
ATOM 806 N N . ALA A 1 101 ? 1.450 9.051 1.022 1.00 92.69 101 ALA A N 1
ATOM 807 C CA . ALA A 1 101 ? 2.340 9.276 -0.115 1.00 92.69 101 ALA A CA 1
ATOM 808 C C . ALA A 1 101 ? 3.272 8.075 -0.356 1.00 92.69 101 ALA A C 1
ATOM 810 O O . ALA A 1 101 ? 3.451 7.646 -1.490 1.00 92.69 101 ALA A O 1
ATOM 811 N N . THR A 1 102 ? 3.813 7.469 0.707 1.00 92.69 102 THR A N 1
ATOM 812 C CA . THR A 1 102 ? 4.657 6.266 0.581 1.00 92.69 102 THR A CA 1
ATOM 813 C C . THR A 1 102 ? 3.883 5.093 -0.030 1.00 92.69 102 THR A C 1
ATOM 815 O O . THR A 1 102 ? 4.433 4.369 -0.855 1.00 92.69 102 THR A O 1
ATOM 818 N N . LEU A 1 103 ? 2.611 4.904 0.339 1.00 92.25 103 LEU A N 1
ATOM 819 C CA . LEU A 1 103 ? 1.767 3.861 -0.254 1.00 92.25 103 LEU A CA 1
ATOM 820 C C . LEU A 1 103 ? 1.457 4.135 -1.729 1.00 92.25 103 LEU A C 1
ATOM 822 O O . LEU A 1 103 ? 1.426 3.200 -2.522 1.00 92.25 103 LEU A O 1
ATOM 826 N N . PHE A 1 104 ? 1.279 5.397 -2.113 1.00 93.50 104 PHE A N 1
ATOM 827 C CA . PHE A 1 104 ? 1.046 5.782 -3.506 1.00 93.50 104 PHE A CA 1
ATOM 828 C C . PHE A 1 104 ? 2.258 5.462 -4.379 1.00 93.50 104 PHE A C 1
ATOM 830 O O . PHE A 1 104 ? 2.121 4.794 -5.404 1.00 93.50 104 PHE A O 1
ATOM 837 N N . VAL A 1 105 ? 3.450 5.831 -3.912 1.00 92.44 105 VAL A N 1
ATOM 838 C CA . VAL A 1 105 ? 4.703 5.495 -4.599 1.00 92.44 105 VAL A CA 1
ATOM 839 C C . VAL A 1 105 ? 4.928 3.980 -4.622 1.00 92.44 105 VAL A C 1
ATOM 841 O O . VAL A 1 105 ? 5.399 3.444 -5.618 1.00 92.44 105 VAL A O 1
ATOM 844 N N . HIS A 1 106 ? 4.544 3.252 -3.566 1.00 92.19 106 HIS A N 1
ATOM 845 C CA . HIS A 1 106 ? 4.592 1.783 -3.567 1.00 92.19 106 HIS A CA 1
ATOM 846 C C . HIS A 1 106 ? 3.709 1.178 -4.659 1.00 92.19 106 HIS A C 1
ATOM 848 O O . HIS A 1 106 ? 4.120 0.224 -5.312 1.00 92.19 106 HIS A O 1
ATOM 854 N N . ILE A 1 107 ? 2.519 1.734 -4.888 1.00 91.94 107 ILE A N 1
ATOM 855 C CA . ILE A 1 107 ? 1.613 1.276 -5.950 1.00 91.94 107 ILE A CA 1
ATOM 856 C C . ILE A 1 107 ? 2.171 1.620 -7.342 1.00 91.94 107 ILE A C 1
ATOM 858 O O . ILE A 1 107 ? 1.972 0.838 -8.265 1.00 91.94 107 ILE A O 1
ATOM 862 N N . GLY A 1 108 ? 2.938 2.706 -7.469 1.00 90.38 108 GLY A N 1
ATOM 863 C CA . GLY A 1 108 ? 3.559 3.150 -8.724 1.00 90.38 108 GLY A CA 1
ATOM 864 C C . GLY A 1 108 ? 3.140 4.556 -9.162 1.00 90.38 108 GLY A C 1
ATOM 865 O O . GLY A 1 108 ? 3.413 4.951 -10.288 1.00 90.38 108 GLY A O 1
ATOM 866 N N . TYR A 1 109 ? 2.463 5.323 -8.300 1.00 92.88 109 TYR A N 1
ATOM 867 C CA . TYR A 1 109 ? 2.169 6.728 -8.579 1.00 92.88 109 TYR A CA 1
ATOM 868 C C . TYR A 1 109 ? 3.385 7.604 -8.277 1.00 92.88 109 TYR A C 1
ATOM 870 O O . TYR A 1 109 ? 3.879 7.628 -7.149 1.00 92.88 109 TYR A O 1
ATOM 878 N N . GLU A 1 110 ? 3.820 8.381 -9.263 1.00 89.19 110 GLU A N 1
ATOM 879 C CA . GLU A 1 110 ? 4.926 9.335 -9.109 1.00 89.19 110 GLU A CA 1
ATOM 880 C C . GLU A 1 110 ? 4.457 10.711 -8.627 1.00 89.19 110 GLU A C 1
ATOM 882 O O . GLU A 1 110 ? 5.145 11.389 -7.863 1.00 89.19 110 GLU A O 1
ATOM 887 N N . THR A 1 111 ? 3.273 11.135 -9.077 1.00 91.88 111 THR A N 1
ATOM 888 C CA . THR A 1 111 ? 2.716 12.460 -8.794 1.00 91.88 111 THR A CA 1
ATOM 889 C C . THR A 1 111 ? 1.247 12.366 -8.398 1.00 91.88 111 THR A C 1
ATOM 891 O O . THR A 1 111 ? 0.523 11.460 -8.804 1.00 91.88 111 THR A O 1
ATOM 894 N N . SER A 1 112 ? 0.806 13.305 -7.562 1.00 92.31 112 SER A N 1
ATOM 895 C CA . SER A 1 112 ? -0.591 13.459 -7.158 1.00 92.31 112 SER A CA 1
ATOM 896 C C . SER A 1 112 ? -0.863 14.922 -6.834 1.00 92.31 112 SER A C 1
ATOM 898 O O . SER A 1 112 ? 0.030 15.651 -6.398 1.00 92.31 112 SER A O 1
ATOM 900 N N . HIS A 1 113 ? -2.112 15.353 -7.001 1.00 94.38 113 HIS A N 1
ATOM 901 C CA . HIS A 1 113 ? -2.549 16.662 -6.529 1.00 94.38 113 HIS A CA 1
ATOM 902 C C . HIS A 1 113 ? -2.590 16.704 -4.998 1.00 94.38 113 HIS A C 1
ATOM 904 O O . HIS A 1 113 ? -2.979 15.727 -4.351 1.00 94.38 113 HIS A O 1
ATOM 910 N N . GLN A 1 114 ? -2.247 17.862 -4.423 1.00 91.38 114 GLN A N 1
ATOM 911 C CA . GLN A 1 114 ? -2.286 18.067 -2.973 1.00 91.38 114 GLN A CA 1
ATOM 912 C C . GLN A 1 114 ? -3.701 17.881 -2.410 1.00 91.38 114 GLN A C 1
ATOM 914 O O . GLN A 1 114 ? -3.861 17.238 -1.383 1.00 91.38 114 GLN A O 1
ATOM 919 N N . SER A 1 115 ? -4.729 18.337 -3.133 1.00 95.50 115 SER A N 1
ATOM 920 C CA . SER A 1 115 ? -6.133 18.171 -2.736 1.00 95.50 115 SER A CA 1
ATOM 921 C C . SER A 1 115 ? -6.553 16.707 -2.574 1.00 95.50 115 SER A C 1
ATOM 923 O O . SER A 1 115 ? -7.362 16.397 -1.704 1.00 95.50 115 SER A O 1
ATOM 925 N N . VAL A 1 116 ? -5.995 15.798 -3.382 1.00 94.19 116 VAL A N 1
ATOM 926 C CA . VAL A 1 116 ? -6.248 14.353 -3.269 1.00 94.19 116 VAL A CA 1
ATOM 927 C C . VAL A 1 116 ? -5.589 13.797 -2.010 1.00 94.19 116 VAL A C 1
ATOM 929 O O . VAL A 1 116 ? -6.209 13.015 -1.293 1.00 94.19 116 VAL A O 1
ATOM 932 N N . LEU A 1 117 ? -4.355 14.219 -1.715 1.00 93.56 117 LEU A N 1
ATOM 933 C CA . LEU A 1 117 ? -3.671 13.814 -0.487 1.00 93.56 117 LEU A CA 1
ATOM 934 C C . LEU A 1 117 ? -4.404 14.330 0.753 1.00 93.56 117 LEU A C 1
ATOM 936 O O . LEU A 1 117 ? -4.621 13.546 1.669 1.00 93.56 117 LEU A O 1
ATOM 940 N N . ASP A 1 118 ? -4.829 15.593 0.760 1.00 93.50 118 ASP A N 1
ATOM 941 C CA . ASP A 1 118 ? -5.566 16.195 1.877 1.00 93.50 118 ASP A CA 1
ATOM 942 C C . ASP A 1 118 ? -6.885 15.451 2.137 1.00 93.50 118 ASP A C 1
ATOM 944 O O . ASP A 1 118 ? -7.152 15.040 3.265 1.00 93.50 118 ASP A O 1
ATOM 948 N N . LEU A 1 119 ? -7.653 15.162 1.079 1.00 96.38 119 LEU A N 1
ATOM 949 C CA . LEU A 1 119 ? -8.884 14.377 1.188 1.00 96.38 119 LEU A CA 1
ATOM 950 C C . LEU A 1 119 ? -8.627 12.974 1.761 1.00 96.38 119 LEU A C 1
ATOM 952 O O . LEU A 1 119 ? -9.369 12.501 2.619 1.00 96.38 119 LEU A O 1
ATOM 956 N N . LEU A 1 120 ? -7.579 12.290 1.297 1.00 95.62 120 LEU A N 1
ATOM 957 C CA . LEU A 1 120 ? -7.241 10.953 1.789 1.00 95.62 120 LEU A CA 1
ATOM 958 C C . LEU A 1 120 ? -6.744 10.973 3.233 1.00 95.62 120 LEU A C 1
ATOM 960 O O . LEU A 1 120 ? -7.035 10.039 3.978 1.00 95.62 120 LEU A O 1
ATOM 964 N N . ILE A 1 121 ? -6.019 12.015 3.639 1.00 94.81 121 ILE A N 1
ATOM 965 C CA . ILE A 1 121 ? -5.611 12.219 5.032 1.00 94.81 121 ILE A CA 1
ATOM 966 C C . ILE A 1 121 ? -6.856 12.307 5.916 1.00 94.81 121 ILE A C 1
ATOM 968 O O . ILE A 1 121 ? -6.933 11.565 6.895 1.00 94.81 121 ILE A O 1
ATOM 972 N N . ASP A 1 122 ? -7.844 13.121 5.535 1.00 95.06 122 ASP A N 1
ATOM 973 C CA . ASP A 1 122 ? -9.090 13.280 6.293 1.00 95.06 122 ASP A CA 1
ATOM 974 C C . ASP A 1 122 ? -9.884 11.964 6.374 1.00 95.06 122 ASP A C 1
ATOM 976 O O . ASP A 1 122 ? -10.327 11.566 7.454 1.00 95.06 122 ASP A O 1
ATOM 980 N N . ILE A 1 123 ? -10.009 11.237 5.255 1.00 96.12 123 ILE A N 1
ATOM 981 C CA . ILE A 1 123 ? -10.696 9.934 5.207 1.00 96.12 123 ILE A CA 1
ATOM 982 C C . ILE A 1 123 ? -10.003 8.912 6.114 1.00 96.12 123 ILE A C 1
ATOM 984 O O . ILE A 1 123 ? -10.662 8.195 6.868 1.00 96.12 123 ILE A O 1
ATOM 988 N N . VAL A 1 124 ? -8.674 8.813 6.045 1.00 94.94 124 VAL A N 1
ATOM 989 C CA . VAL A 1 124 ? -7.918 7.833 6.836 1.00 94.94 124 VAL A CA 1
ATOM 990 C C . VAL A 1 124 ? -7.917 8.209 8.320 1.00 94.94 124 VAL A C 1
ATOM 992 O O . VAL A 1 124 ? -7.993 7.325 9.177 1.00 94.94 124 VAL A O 1
ATOM 995 N N . GLU A 1 125 ? -7.877 9.501 8.644 1.00 94.50 125 GLU A N 1
ATOM 996 C CA . GLU A 1 125 ? -8.031 9.986 10.015 1.00 94.50 125 GLU A CA 1
ATOM 997 C C . GLU A 1 125 ? -9.393 9.577 10.598 1.00 94.50 125 GLU A C 1
ATOM 999 O O . GLU A 1 125 ? -9.447 9.003 11.693 1.00 94.50 125 GLU A O 1
ATOM 1004 N N . ASP A 1 126 ? -10.484 9.817 9.866 1.00 95.50 126 ASP A N 1
ATOM 1005 C CA . ASP A 1 126 ? -11.834 9.433 10.293 1.00 95.50 126 ASP A CA 1
ATOM 1006 C C . ASP A 1 126 ? -11.997 7.910 10.404 1.00 95.50 126 ASP A C 1
ATOM 1008 O O . ASP A 1 126 ? -12.572 7.394 11.371 1.00 95.50 126 ASP A O 1
ATOM 1012 N N . PHE A 1 127 ? -11.392 7.166 9.477 1.00 95.31 127 PHE A N 1
ATOM 1013 C CA . PHE A 1 127 ? -11.351 5.710 9.531 1.00 95.31 127 PHE A CA 1
ATOM 1014 C C . PHE A 1 127 ? -10.679 5.206 10.817 1.00 95.31 127 PHE A C 1
ATOM 1016 O O . PHE A 1 127 ? -11.249 4.370 11.524 1.00 95.31 127 PHE A O 1
ATOM 1023 N N . PHE A 1 128 ? -9.505 5.736 11.179 1.00 93.81 128 PHE A N 1
ATOM 1024 C CA . PHE A 1 128 ? -8.827 5.339 12.417 1.00 93.81 128 PHE A CA 1
ATOM 1025 C C . PHE A 1 128 ? -9.628 5.711 13.666 1.00 93.81 128 PHE A C 1
ATOM 1027 O O . PHE A 1 128 ? -9.735 4.890 14.582 1.00 93.81 128 PHE A O 1
ATOM 1034 N N . LYS A 1 129 ? -10.241 6.901 13.704 1.00 94.44 129 LYS A N 1
ATOM 1035 C CA . LYS A 1 129 ? -11.137 7.298 14.805 1.00 94.44 129 LYS A CA 1
ATOM 1036 C C . LYS A 1 129 ? -12.309 6.331 14.939 1.00 94.44 129 LYS A C 1
ATOM 1038 O O . LYS A 1 129 ? -12.606 5.889 16.048 1.00 94.44 129 LYS A O 1
ATOM 1043 N N . THR A 1 130 ? -12.918 5.947 13.820 1.00 95.25 130 THR A N 1
ATOM 1044 C CA . THR A 1 130 ? -14.023 4.984 13.781 1.00 95.25 130 THR A CA 1
ATOM 1045 C C . THR A 1 130 ? -13.600 3.613 14.308 1.00 95.25 130 THR A C 1
ATOM 1047 O O . THR A 1 130 ? -14.315 3.024 15.122 1.00 95.25 130 THR A O 1
ATOM 1050 N N . VAL A 1 131 ? -12.432 3.107 13.899 1.00 94.38 131 VAL A N 1
ATOM 1051 C CA . VAL A 1 131 ? -11.886 1.836 14.404 1.00 94.38 131 VAL A CA 1
ATOM 1052 C C . VAL A 1 131 ? -11.658 1.910 15.916 1.00 94.38 131 VAL A C 1
ATOM 1054 O O . VAL A 1 131 ? -12.152 1.052 16.648 1.00 94.38 131 VAL A O 1
ATOM 1057 N N . CYS A 1 132 ? -10.978 2.952 16.404 1.00 94.19 132 CYS A N 1
ATOM 1058 C CA . CYS A 1 132 ? -10.722 3.145 17.833 1.00 94.19 132 CYS A CA 1
ATOM 1059 C C . CYS A 1 132 ? -12.023 3.235 18.642 1.00 94.19 132 CYS A C 1
ATOM 1061 O O . CYS A 1 132 ? -12.165 2.560 19.660 1.00 94.19 132 CYS A O 1
ATOM 1063 N N . PHE A 1 133 ? -12.998 4.009 18.162 1.00 95.25 133 PHE A N 1
ATOM 1064 C CA . PHE A 1 133 ? -14.305 4.139 18.800 1.00 95.25 133 PHE A CA 1
ATOM 1065 C C . PHE A 1 133 ? -15.033 2.792 18.900 1.00 95.25 133 PHE A C 1
ATOM 1067 O O . PHE A 1 133 ? -15.568 2.453 19.955 1.00 95.25 133 PHE A O 1
ATOM 1074 N N . ARG A 1 134 ? -15.016 1.982 17.833 1.00 94.00 134 ARG A N 1
ATOM 1075 C CA . ARG A 1 134 ? -15.634 0.645 17.831 1.00 94.00 134 ARG A CA 1
ATOM 1076 C C . ARG A 1 134 ? -14.943 -0.334 18.775 1.00 94.00 134 ARG A C 1
ATOM 1078 O O . ARG A 1 134 ? -15.634 -1.156 19.381 1.00 94.00 134 ARG A O 1
ATOM 1085 N N . ILE A 1 135 ? -13.618 -0.243 18.920 1.00 93.38 135 ILE A N 1
ATOM 1086 C CA . ILE A 1 135 ? -12.869 -1.034 19.907 1.00 93.38 135 ILE A CA 1
ATOM 1087 C C . ILE A 1 135 ? -13.328 -0.662 21.314 1.00 93.38 135 ILE A C 1
ATOM 1089 O O . ILE A 1 135 ? -13.770 -1.546 22.040 1.00 93.38 135 ILE A O 1
ATOM 1093 N N . VAL A 1 136 ? -13.297 0.627 21.671 1.00 93.12 136 VAL A N 1
ATOM 1094 C CA . VAL A 1 136 ? -13.713 1.098 23.005 1.00 93.12 136 VAL A CA 1
ATOM 1095 C C . VAL A 1 136 ? -15.150 0.679 23.304 1.00 93.12 136 VAL A C 1
ATOM 1097 O O . VAL A 1 136 ? -15.406 0.048 24.324 1.00 93.12 136 VAL A O 1
ATOM 1100 N N . LYS A 1 137 ? -16.076 0.920 22.370 1.00 92.56 137 LYS A N 1
ATOM 1101 C CA . LYS A 1 137 ? -17.478 0.518 22.518 1.00 92.56 137 LYS A CA 1
ATOM 1102 C C . LYS A 1 137 ? -17.635 -0.993 22.721 1.00 92.56 137 LYS A C 1
ATOM 1104 O O . LYS A 1 137 ? -18.441 -1.416 23.542 1.00 92.56 137 LYS A O 1
ATOM 1109 N N . SER A 1 138 ? -16.870 -1.809 21.996 1.00 91.25 138 SER A N 1
ATOM 1110 C CA . SER A 1 138 ? -16.926 -3.268 22.142 1.00 91.25 138 SER A CA 1
ATOM 1111 C C . SER A 1 138 ? -16.365 -3.746 23.483 1.00 91.25 138 SER A C 1
ATOM 1113 O O . SER A 1 138 ? -16.913 -4.690 24.044 1.00 91.25 138 SER A O 1
ATOM 1115 N N . VAL A 1 139 ? -15.326 -3.089 24.013 1.00 90.62 139 VAL A N 1
ATOM 1116 C CA . VAL A 1 139 ? -14.810 -3.355 25.370 1.00 90.62 139 VAL A CA 1
ATOM 1117 C C . VAL A 1 139 ? -15.881 -3.028 26.412 1.00 90.62 139 VAL A C 1
ATOM 1119 O O . VAL A 1 139 ? -16.197 -3.862 27.254 1.00 90.62 139 VAL A O 1
ATOM 1122 N N . GLU A 1 140 ? -16.513 -1.856 26.310 1.00 91.69 140 GLU A N 1
ATOM 1123 C CA . GLU A 1 140 ? -17.585 -1.453 27.230 1.00 91.69 140 GLU A CA 1
ATOM 1124 C C . GLU A 1 140 ? -18.814 -2.378 27.169 1.00 91.69 140 GLU A C 1
ATOM 1126 O O . GLU A 1 140 ? -19.516 -2.557 28.165 1.00 91.69 140 GLU A O 1
ATOM 1131 N N . GLU A 1 141 ? -19.133 -2.933 25.998 1.00 88.69 141 GLU A N 1
ATOM 1132 C CA . G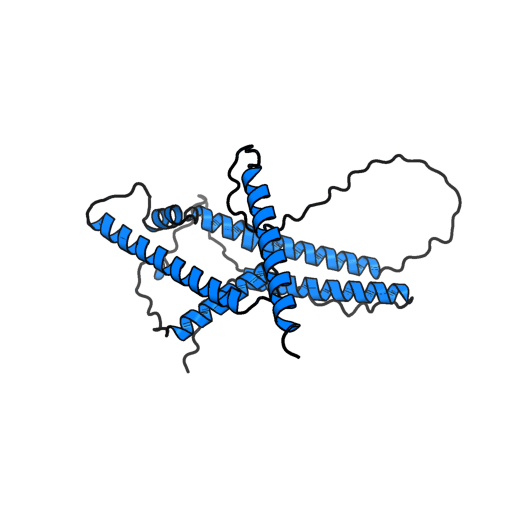LU A 1 141 ? -20.206 -3.919 25.832 1.00 88.69 141 GLU A CA 1
ATOM 1133 C C . GLU A 1 141 ? -19.864 -5.252 26.511 1.00 88.69 141 GLU A C 1
ATOM 1135 O O . GLU A 1 141 ? -20.729 -5.833 27.175 1.00 88.69 141 GLU A O 1
ATOM 1140 N N . GLU A 1 142 ? -18.616 -5.712 26.394 1.00 87.19 142 GLU A N 1
ATOM 1141 C CA . GLU A 1 142 ? -18.148 -6.946 27.031 1.00 87.19 142 GLU A CA 1
ATOM 1142 C C . GLU A 1 142 ? -18.164 -6.825 28.564 1.00 87.19 142 GLU A C 1
ATOM 1144 O O . GLU A 1 142 ? -18.656 -7.725 29.247 1.00 87.19 142 GLU A O 1
ATOM 1149 N N . GLU A 1 143 ? -17.752 -5.675 29.109 1.00 87.69 143 GLU A N 1
ATOM 1150 C CA . GLU A 1 143 ? -17.835 -5.380 30.549 1.00 87.69 143 GLU A CA 1
ATOM 1151 C C . GLU A 1 143 ? -19.278 -5.386 31.081 1.00 87.69 143 GLU A C 1
ATOM 1153 O O . GLU A 1 143 ? -19.525 -5.761 32.229 1.00 87.69 143 GLU A O 1
ATOM 1158 N N . LYS A 1 144 ? -20.255 -5.020 30.240 1.00 89.69 144 LYS A N 1
ATOM 1159 C CA . LYS A 1 144 ? -21.694 -5.071 30.563 1.00 89.69 144 LYS A CA 1
ATOM 1160 C C . LYS A 1 144 ? -22.289 -6.482 30.445 1.00 89.69 144 LYS A C 1
ATOM 1162 O O . LYS A 1 144 ? -23.481 -6.655 30.695 1.00 89.69 144 LYS A O 1
ATOM 1167 N N . GLY A 1 145 ? -21.485 -7.484 30.081 1.00 81.75 145 GLY A N 1
ATOM 1168 C CA . GLY A 1 145 ? -21.896 -8.883 29.945 1.00 81.75 145 GLY A CA 1
ATOM 1169 C C . GLY A 1 145 ? -22.425 -9.263 28.559 1.00 81.75 145 GLY A C 1
ATOM 1170 O O . GLY A 1 145 ? -22.866 -10.400 28.372 1.00 81.75 145 GLY A O 1
ATOM 1171 N N . ASN A 1 146 ? -22.362 -8.361 27.573 1.00 79.31 146 ASN A N 1
ATOM 1172 C CA . ASN A 1 146 ? -22.716 -8.679 26.190 1.00 79.31 146 ASN A CA 1
ATOM 1173 C C . ASN A 1 146 ? -21.525 -9.361 25.510 1.00 79.31 146 ASN A C 1
ATOM 1175 O O . ASN A 1 146 ? -20.693 -8.723 24.868 1.00 79.31 146 ASN A O 1
ATOM 1179 N N . THR A 1 147 ? -21.434 -10.679 25.669 1.00 74.62 147 THR A N 1
ATOM 1180 C CA . THR A 1 147 ? -20.376 -11.467 25.027 1.00 74.62 147 THR A CA 1
ATOM 1181 C C . THR A 1 147 ? -20.622 -11.593 23.525 1.00 74.62 147 THR A C 1
ATOM 1183 O O . THR A 1 147 ? -21.739 -11.826 23.061 1.00 74.62 147 THR A O 1
ATOM 1186 N N . THR A 1 148 ? -19.560 -11.402 22.745 1.00 76.12 148 THR A N 1
ATOM 1187 C CA . THR A 1 148 ? -19.601 -11.488 21.280 1.00 76.12 148 THR A CA 1
ATOM 1188 C C . THR A 1 148 ? -19.253 -12.910 20.837 1.00 76.12 148 THR A C 1
ATOM 1190 O O . THR A 1 148 ? -18.506 -13.603 21.522 1.00 76.12 148 THR A O 1
ATOM 1193 N N . SER A 1 149 ? -19.737 -13.352 19.673 1.00 82.56 149 SER A N 1
ATOM 1194 C CA . SER A 1 149 ? -19.348 -14.656 19.104 1.00 82.56 149 SER A CA 1
ATOM 1195 C C . SER A 1 149 ? -17.925 -14.679 18.528 1.00 82.56 149 SER A C 1
ATOM 1197 O O . SER A 1 149 ? -17.466 -15.728 18.079 1.00 82.56 149 SER A O 1
ATOM 1199 N N . PHE A 1 150 ? -17.229 -13.539 18.509 1.00 86.38 150 PHE A N 1
ATOM 1200 C CA . PHE A 1 150 ? -15.859 -13.450 18.022 1.00 86.38 150 PHE A CA 1
ATOM 1201 C C . PHE A 1 150 ? -14.856 -13.863 19.106 1.00 86.38 150 PHE A C 1
ATOM 1203 O O . PHE A 1 150 ? -15.070 -13.588 20.285 1.00 86.38 150 PHE A O 1
ATOM 1210 N N . PRO A 1 151 ? -13.715 -14.462 18.720 1.00 83.56 151 PRO A N 1
ATOM 1211 C CA . PRO A 1 151 ? -12.687 -14.898 19.666 1.00 83.56 151 PRO A CA 1
ATOM 1212 C C . PRO A 1 151 ? -11.943 -13.736 20.345 1.00 83.56 151 PRO A C 1
ATOM 1214 O O . PRO A 1 151 ? -11.277 -13.945 21.355 1.00 83.56 151 PRO A O 1
ATOM 1217 N N . ASN A 1 152 ? -11.994 -12.533 19.766 1.00 86.56 152 ASN A N 1
ATOM 1218 C CA . ASN A 1 152 ? -11.371 -11.317 20.283 1.00 86.56 152 ASN A CA 1
ATOM 1219 C C . ASN A 1 152 ? -12.130 -10.090 19.744 1.00 86.56 152 ASN A C 1
ATOM 1221 O O . ASN A 1 152 ? -12.556 -10.091 18.586 1.00 86.56 152 ASN A O 1
ATOM 1225 N N . ILE A 1 153 ? -12.237 -9.027 20.546 1.00 90.38 153 ILE A N 1
ATOM 1226 C CA . ILE A 1 153 ? -12.755 -7.712 20.139 1.00 90.38 153 ILE A CA 1
ATOM 1227 C C . ILE A 1 153 ? -12.054 -7.185 18.882 1.00 90.38 153 ILE A C 1
ATOM 1229 O O . ILE A 1 153 ? -12.714 -6.652 17.993 1.00 90.38 153 ILE A O 1
ATOM 1233 N N . VAL A 1 154 ? -10.732 -7.345 18.776 1.00 90.31 154 VAL A N 1
ATOM 1234 C CA . VAL A 1 154 ? -9.982 -6.876 17.599 1.00 90.31 154 VAL A CA 1
ATOM 1235 C C . VAL A 1 154 ? -10.472 -7.582 16.333 1.00 90.31 154 VAL A C 1
ATOM 1237 O O . VAL A 1 154 ? -10.697 -6.929 15.319 1.00 90.31 154 VAL A O 1
ATOM 1240 N N . GLU A 1 155 ? -10.715 -8.893 16.400 1.00 91.25 155 GLU A N 1
ATOM 1241 C CA . GLU A 1 155 ? -11.241 -9.661 15.264 1.00 91.25 155 GLU A CA 1
ATOM 1242 C C . GLU A 1 155 ? -12.652 -9.199 14.880 1.00 91.25 155 GLU A C 1
ATOM 1244 O O . GLU A 1 155 ? -12.934 -9.007 13.694 1.00 91.25 155 GLU A O 1
ATOM 1249 N N . LYS A 1 156 ? -13.516 -8.956 15.877 1.00 91.50 156 LYS A N 1
ATOM 1250 C CA . LYS A 1 156 ? -14.861 -8.395 15.673 1.00 91.50 156 LYS A CA 1
ATOM 1251 C C . LYS A 1 156 ? -14.787 -7.068 14.926 1.00 91.50 156 LYS A C 1
ATOM 1253 O O . LYS A 1 156 ? -15.375 -6.939 13.856 1.00 91.50 156 LYS A O 1
ATOM 1258 N N . VAL A 1 157 ? -14.039 -6.100 15.458 1.00 93.62 157 VAL A N 1
ATOM 1259 C CA . VAL A 1 157 ? -13.994 -4.746 14.891 1.00 93.62 157 VAL A CA 1
ATOM 1260 C C . VAL A 1 157 ? -13.416 -4.761 13.482 1.00 93.62 157 VAL A C 1
ATOM 1262 O O . VAL A 1 157 ? -14.009 -4.147 12.604 1.00 93.62 157 VAL A O 1
ATOM 1265 N N . LEU A 1 158 ? -12.322 -5.489 13.237 1.00 93.12 158 LEU A N 1
ATOM 1266 C CA . LEU A 1 158 ? -11.733 -5.601 11.896 1.00 93.12 158 LEU A CA 1
ATOM 1267 C C . LEU A 1 158 ? -12.691 -6.246 10.885 1.00 93.12 158 LEU A C 1
ATOM 1269 O O . LEU A 1 158 ? -12.683 -5.896 9.706 1.00 93.12 158 LEU A O 1
ATOM 1273 N N . THR A 1 159 ? -13.512 -7.198 11.326 1.00 92.50 159 THR A N 1
ATOM 1274 C CA . THR A 1 159 ? -14.526 -7.817 10.465 1.00 92.50 159 THR A CA 1
ATOM 1275 C C . THR A 1 159 ? -15.664 -6.837 10.175 1.00 92.50 159 THR A C 1
ATOM 1277 O O . THR A 1 159 ? -16.042 -6.656 9.020 1.00 92.50 159 THR A O 1
ATOM 1280 N N . GLU A 1 160 ? -16.171 -6.149 11.198 1.00 91.50 160 GLU A N 1
ATOM 1281 C CA . GLU A 1 160 ? -17.273 -5.185 11.080 1.00 91.50 160 GLU A CA 1
ATOM 1282 C C . GLU A 1 160 ? -16.908 -3.912 10.306 1.00 91.50 160 GLU A C 1
ATOM 1284 O O . GLU A 1 160 ? -17.789 -3.279 9.724 1.00 91.50 160 GLU A O 1
ATOM 1289 N N . THR A 1 161 ? -15.635 -3.509 10.301 1.00 92.12 161 THR A N 1
ATOM 1290 C CA . THR A 1 161 ? -15.149 -2.361 9.518 1.00 92.12 161 THR A CA 1
ATOM 1291 C C . THR A 1 161 ? -14.788 -2.721 8.078 1.00 92.12 161 THR A C 1
ATOM 1293 O O . THR A 1 161 ? -14.372 -1.843 7.326 1.00 92.12 161 THR A O 1
ATOM 1296 N N . GLY A 1 162 ? -14.960 -3.984 7.669 1.00 89.81 162 GLY A N 1
ATOM 1297 C CA . GLY A 1 162 ? -14.727 -4.429 6.293 1.00 89.81 162 GLY A CA 1
ATOM 1298 C C . GLY A 1 162 ? -13.273 -4.779 5.961 1.00 89.81 162 GLY A C 1
ATOM 1299 O O . GLY A 1 162 ? -12.966 -5.018 4.798 1.00 89.81 162 GLY A O 1
ATOM 1300 N N . LEU A 1 163 ? -12.377 -4.864 6.953 1.00 89.75 163 LEU A N 1
ATOM 1301 C CA . LEU A 1 163 ? -10.980 -5.283 6.746 1.00 89.75 163 LEU A CA 1
ATOM 1302 C C . LEU A 1 163 ? -10.809 -6.812 6.648 1.00 89.75 163 LEU A C 1
ATOM 1304 O O . LEU A 1 163 ? -9.716 -7.288 6.345 1.00 89.75 163 LEU A O 1
ATOM 1308 N N . GLY A 1 164 ? -11.872 -7.587 6.891 1.00 90.06 164 GLY A N 1
ATOM 1309 C CA . GLY A 1 164 ? -11.855 -9.050 6.766 1.00 90.06 164 GLY A CA 1
ATOM 1310 C C . GLY A 1 164 ? -11.137 -9.770 7.914 1.00 90.06 164 GLY A C 1
ATOM 1311 O O . GLY A 1 164 ? -10.587 -10.856 7.713 1.00 90.06 164 GLY A O 1
ATOM 1312 N N . GLY A 1 165 ? -11.111 -9.160 9.104 1.00 91.12 165 GLY A N 1
ATOM 1313 C CA . GLY A 1 165 ? -10.451 -9.721 10.285 1.00 91.12 165 GLY A CA 1
ATOM 1314 C C . GLY A 1 165 ? -8.922 -9.736 10.175 1.00 91.12 165 GLY A C 1
ATOM 1315 O O . GLY A 1 165 ? -8.323 -9.126 9.283 1.00 91.12 165 GLY A O 1
ATOM 1316 N N . ILE A 1 166 ? -8.259 -10.470 11.069 1.00 90.31 166 ILE A N 1
ATOM 1317 C CA . ILE A 1 166 ? -6.797 -10.641 11.029 1.00 90.31 166 ILE A CA 1
ATOM 1318 C C . ILE A 1 166 ? -6.360 -11.382 9.759 1.00 90.31 166 ILE A C 1
ATOM 1320 O O . ILE A 1 166 ? -5.294 -11.097 9.206 1.00 90.31 166 ILE A O 1
ATOM 1324 N N . ARG A 1 167 ? -7.189 -12.307 9.260 1.00 90.56 167 ARG A N 1
ATOM 1325 C CA . ARG A 1 167 ? -6.904 -13.022 8.012 1.00 90.56 167 ARG A CA 1
ATOM 1326 C C . ARG A 1 167 ? -6.854 -12.072 6.815 1.00 90.56 167 ARG A C 1
ATOM 1328 O O . ARG A 1 167 ? -5.905 -12.162 6.044 1.00 90.56 167 ARG A O 1
ATOM 1335 N N . GLY A 1 168 ? -7.801 -11.141 6.696 1.00 91.12 168 GLY A N 1
ATOM 1336 C CA . GLY A 1 168 ? -7.808 -10.148 5.617 1.00 91.12 168 GLY A CA 1
ATOM 1337 C C . GLY A 1 168 ? -6.546 -9.282 5.603 1.00 91.12 168 GLY A C 1
ATOM 1338 O O . GLY A 1 168 ? -5.941 -9.088 4.549 1.00 91.12 168 GLY A O 1
ATOM 1339 N N . LEU A 1 169 ? -6.067 -8.857 6.777 1.00 91.00 169 LEU A N 1
ATOM 1340 C CA . LEU A 1 169 ? -4.798 -8.127 6.899 1.00 91.00 169 LEU A CA 1
ATOM 1341 C C . LEU A 1 169 ? -3.587 -8.974 6.480 1.00 91.00 169 LEU A C 1
ATOM 1343 O O . LEU A 1 169 ? -2.694 -8.485 5.783 1.00 91.00 169 LEU A O 1
ATOM 1347 N N . SER A 1 170 ? -3.559 -10.248 6.881 1.00 91.75 170 SER A N 1
ATOM 1348 C CA . SER A 1 170 ? -2.515 -11.189 6.466 1.00 91.75 170 SER A CA 1
ATOM 1349 C C . SER A 1 170 ? -2.510 -11.376 4.947 1.00 91.75 170 SER A C 1
ATOM 1351 O O . SER A 1 170 ? -1.461 -11.254 4.312 1.00 91.75 170 SER A O 1
ATOM 1353 N N . ASP A 1 171 ? -3.676 -11.624 4.354 1.00 93.56 171 ASP A N 1
ATOM 1354 C CA . ASP A 1 171 ? -3.833 -11.834 2.915 1.00 93.56 171 ASP A CA 1
ATOM 1355 C C . ASP A 1 171 ? -3.457 -10.570 2.124 1.00 93.56 171 ASP A C 1
ATOM 1357 O O . ASP A 1 171 ? -2.782 -10.665 1.093 1.00 93.56 171 ASP A O 1
ATOM 1361 N N . TYR A 1 172 ? -3.806 -9.380 2.628 1.00 93.31 172 TYR A N 1
ATOM 1362 C CA . TYR A 1 172 ? -3.352 -8.108 2.064 1.00 93.31 172 TYR A CA 1
ATOM 1363 C C . TYR A 1 172 ? -1.824 -8.022 2.052 1.00 93.31 172 TYR A C 1
ATOM 1365 O O . TYR A 1 172 ? -1.235 -7.752 1.005 1.00 93.31 172 TYR A O 1
ATOM 1373 N N . TYR A 1 173 ? -1.163 -8.301 3.178 1.00 91.88 173 TYR A N 1
ATOM 1374 C CA . TYR A 1 173 ? 0.294 -8.205 3.271 1.00 91.88 173 TYR A CA 1
ATOM 1375 C C . TYR A 1 173 ? 1.006 -9.186 2.328 1.00 91.88 173 TYR A C 1
ATOM 1377 O O . TYR A 1 173 ? 1.919 -8.803 1.590 1.00 91.88 173 TYR A O 1
ATOM 1385 N N . GLN A 1 174 ? 0.556 -10.443 2.297 1.00 91.62 174 GLN A N 1
ATOM 1386 C CA . GLN A 1 174 ? 1.119 -11.466 1.413 1.00 91.62 174 GLN A CA 1
ATOM 1387 C C . GLN A 1 174 ? 0.989 -11.072 -0.063 1.00 91.62 174 GLN A C 1
ATOM 1389 O O . GLN A 1 174 ? 1.953 -11.177 -0.822 1.00 91.62 174 GLN A O 1
ATOM 1394 N N . ASN A 1 175 ? -0.179 -10.576 -0.477 1.00 92.62 175 ASN A N 1
ATOM 1395 C CA . ASN A 1 175 ? -0.441 -10.289 -1.885 1.00 92.62 175 ASN A CA 1
ATOM 1396 C C . ASN A 1 175 ? 0.089 -8.920 -2.336 1.00 92.62 175 ASN A C 1
ATOM 1398 O O . ASN A 1 175 ? 0.726 -8.823 -3.384 1.00 92.62 175 ASN A O 1
ATOM 1402 N N . ARG A 1 176 ? -0.166 -7.854 -1.572 1.00 92.62 176 ARG A N 1
ATOM 1403 C CA . ARG A 1 176 ? 0.133 -6.469 -1.979 1.00 92.62 176 ARG A CA 1
ATOM 1404 C C . ARG A 1 176 ? 1.533 -6.000 -1.618 1.00 92.62 176 ARG A C 1
ATOM 1406 O O . ARG A 1 176 ? 2.027 -5.069 -2.247 1.00 92.62 176 ARG A O 1
ATOM 1413 N N . ILE A 1 177 ? 2.174 -6.631 -0.637 1.00 91.75 177 ILE A N 1
ATOM 1414 C CA . ILE A 1 177 ? 3.538 -6.271 -0.240 1.00 91.75 177 ILE A CA 1
ATOM 1415 C C . ILE A 1 177 ? 4.518 -7.328 -0.742 1.00 91.75 177 ILE A C 1
ATOM 1417 O O . ILE A 1 177 ? 5.378 -7.022 -1.563 1.00 91.75 177 ILE A O 1
ATOM 1421 N N . ILE A 1 178 ? 4.372 -8.584 -0.306 1.00 91.44 178 ILE A N 1
ATOM 1422 C CA . ILE A 1 178 ? 5.367 -9.628 -0.600 1.00 91.44 178 ILE A CA 1
ATOM 1423 C C . ILE A 1 178 ? 5.331 -10.043 -2.072 1.00 91.44 178 ILE A C 1
ATOM 1425 O O . ILE A 1 178 ? 6.341 -9.926 -2.767 1.00 91.44 178 ILE A O 1
ATOM 1429 N N . LYS A 1 179 ? 4.179 -10.527 -2.555 1.00 92.81 179 LYS A N 1
ATOM 1430 C CA . LYS A 1 179 ? 4.042 -11.012 -3.935 1.00 92.81 179 LYS A CA 1
ATOM 1431 C C . LYS A 1 179 ? 4.295 -9.892 -4.940 1.00 92.81 179 LYS A C 1
ATOM 1433 O O . LYS A 1 179 ? 4.987 -10.115 -5.927 1.00 92.81 179 LYS A O 1
ATOM 1438 N N . TYR A 1 180 ? 3.795 -8.690 -4.662 1.00 93.75 180 TYR A N 1
ATOM 1439 C CA . TYR A 1 180 ? 4.024 -7.529 -5.517 1.00 93.75 180 TYR A CA 1
ATOM 1440 C C . TYR A 1 180 ? 5.510 -7.166 -5.645 1.00 93.75 180 TYR A C 1
ATOM 1442 O O . TYR A 1 180 ? 5.997 -7.003 -6.759 1.00 93.75 180 TYR A O 1
ATOM 1450 N N . ALA A 1 181 ? 6.265 -7.148 -4.539 1.00 91.81 181 ALA A N 1
ATOM 1451 C CA . ALA A 1 181 ? 7.710 -6.919 -4.592 1.00 91.81 181 ALA A CA 1
ATOM 1452 C C . ALA A 1 181 ? 8.433 -7.962 -5.465 1.00 91.81 181 ALA A C 1
ATOM 1454 O O . ALA A 1 181 ? 9.349 -7.617 -6.205 1.00 91.81 181 ALA A O 1
ATOM 1455 N N . THR A 1 182 ? 8.014 -9.232 -5.413 1.00 92.19 182 THR A N 1
ATOM 1456 C CA . THR A 1 182 ? 8.562 -10.291 -6.279 1.00 92.19 182 THR A CA 1
ATOM 1457 C C . THR A 1 182 ? 8.233 -10.068 -7.754 1.00 92.19 182 THR A C 1
ATOM 1459 O O . THR A 1 182 ? 9.102 -10.268 -8.598 1.00 92.19 182 THR A O 1
ATOM 1462 N N . VAL A 1 183 ? 7.012 -9.634 -8.076 1.00 93.31 183 VAL A N 1
ATOM 1463 C CA . VAL A 1 183 ? 6.628 -9.286 -9.455 1.00 93.31 183 VAL A CA 1
ATOM 1464 C C . VAL A 1 183 ? 7.500 -8.145 -9.981 1.00 93.31 183 VAL A C 1
ATOM 1466 O O . VAL A 1 183 ? 8.063 -8.258 -11.067 1.00 93.31 183 VAL A O 1
ATOM 1469 N N . MET A 1 184 ? 7.688 -7.091 -9.185 1.00 92.88 184 MET A N 1
ATOM 1470 C CA . MET A 1 184 ? 8.549 -5.964 -9.556 1.00 92.88 184 MET A CA 1
ATOM 1471 C C . MET A 1 184 ? 10.011 -6.381 -9.742 1.00 92.88 184 MET A C 1
ATOM 1473 O O . MET A 1 184 ? 10.670 -5.935 -10.677 1.00 92.88 184 MET A O 1
ATOM 1477 N N . GLU A 1 185 ? 10.517 -7.276 -8.893 1.00 92.75 185 GLU A N 1
ATOM 1478 C CA . GLU A 1 185 ? 11.876 -7.811 -9.014 1.00 92.75 185 GLU A CA 1
ATOM 1479 C C . GLU A 1 185 ? 12.063 -8.599 -10.321 1.00 92.75 185 GLU A C 1
ATOM 1481 O O . GLU A 1 185 ? 13.099 -8.472 -10.973 1.00 92.75 185 GLU A O 1
ATOM 1486 N N . ASN A 1 186 ? 11.064 -9.390 -10.723 1.00 92.62 186 ASN A N 1
ATOM 1487 C CA . ASN A 1 186 ? 11.094 -10.127 -11.987 1.00 92.62 186 ASN A CA 1
ATOM 1488 C C . ASN A 1 186 ? 11.069 -9.181 -13.190 1.00 92.62 186 ASN A C 1
ATOM 1490 O O . ASN A 1 186 ? 11.899 -9.331 -14.079 1.00 92.62 186 ASN A O 1
ATOM 1494 N N . ARG A 1 187 ? 10.222 -8.145 -13.159 1.00 92.62 187 ARG A N 1
ATOM 1495 C CA . ARG A 1 187 ? 10.193 -7.107 -14.200 1.00 92.62 187 ARG A CA 1
ATOM 1496 C C . ARG A 1 187 ? 11.553 -6.425 -14.378 1.00 92.62 187 ARG A C 1
ATOM 1498 O O . ARG A 1 187 ? 11.985 -6.184 -15.498 1.00 92.62 187 ARG A O 1
ATOM 1505 N N . CYS A 1 188 ? 12.260 -6.139 -13.284 1.00 91.31 188 CYS A N 1
ATOM 1506 C CA . CYS A 1 188 ? 13.610 -5.576 -13.361 1.00 91.31 188 CYS A CA 1
ATOM 1507 C C . CYS A 1 188 ? 14.594 -6.530 -14.057 1.00 91.31 188 CYS A C 1
ATOM 1509 O O . CYS A 1 188 ? 15.405 -6.083 -14.861 1.00 91.31 188 CYS A O 1
ATOM 1511 N N . LYS A 1 189 ? 14.522 -7.838 -13.769 1.00 91.12 189 LYS A N 1
ATOM 1512 C CA . LYS A 1 189 ? 15.368 -8.855 -14.420 1.00 91.12 189 LYS A CA 1
ATOM 1513 C C . LYS A 1 189 ? 15.075 -8.954 -15.914 1.00 91.12 189 LYS A C 1
ATOM 1515 O O . LYS A 1 189 ? 16.010 -8.960 -16.700 1.00 91.12 189 LYS A O 1
ATOM 1520 N N . GLU A 1 190 ? 13.801 -8.938 -16.297 1.00 92.12 190 GLU A N 1
ATOM 1521 C CA . GLU A 1 190 ? 13.383 -8.933 -17.704 1.00 92.12 190 GLU A CA 1
ATOM 1522 C C . GLU A 1 190 ? 13.945 -7.721 -18.464 1.00 92.12 190 GLU A C 1
ATOM 1524 O O . GLU A 1 190 ? 14.435 -7.871 -19.581 1.00 92.12 190 GLU A O 1
ATOM 1529 N N . LEU A 1 191 ? 13.950 -6.530 -17.851 1.00 89.12 191 LEU A N 1
ATOM 1530 C CA . LEU A 1 191 ? 14.546 -5.328 -18.452 1.00 89.12 191 LEU A CA 1
ATOM 1531 C C . LEU A 1 191 ? 16.069 -5.438 -18.606 1.00 89.12 191 LEU A C 1
ATOM 1533 O O . LEU A 1 191 ? 16.614 -5.013 -19.625 1.00 89.12 191 LEU A O 1
ATOM 1537 N N . ILE A 1 192 ? 16.759 -6.018 -17.620 1.00 88.25 192 ILE A N 1
ATOM 1538 C CA . ILE A 1 192 ? 18.205 -6.277 -17.704 1.00 88.25 192 ILE A CA 1
ATOM 1539 C C . ILE A 1 192 ? 18.499 -7.267 -18.837 1.00 88.25 192 ILE A C 1
ATOM 1541 O O . ILE A 1 192 ? 19.381 -7.011 -19.658 1.00 88.25 192 ILE A O 1
ATOM 1545 N N . ASP A 1 193 ? 17.746 -8.365 -18.916 1.00 88.56 193 ASP A N 1
ATOM 1546 C CA . ASP A 1 193 ? 17.909 -9.385 -19.953 1.00 88.56 193 ASP A CA 1
ATOM 1547 C C . ASP A 1 193 ? 17.633 -8.798 -21.348 1.00 88.56 193 ASP A C 1
ATOM 1549 O O . ASP A 1 193 ? 18.400 -9.033 -22.291 1.00 88.56 193 ASP A O 1
ATOM 1553 N N . HIS A 1 194 ? 16.604 -7.953 -21.475 1.00 87.38 194 HIS A N 1
ATOM 1554 C CA . HIS A 1 194 ? 16.303 -7.226 -22.708 1.00 87.38 194 HIS A CA 1
ATOM 1555 C C . HIS A 1 194 ? 17.462 -6.314 -23.127 1.00 87.38 194 HIS A C 1
ATOM 1557 O O . HIS A 1 194 ? 17.955 -6.420 -24.252 1.00 87.38 194 HIS A O 1
ATOM 1563 N N . TYR A 1 195 ? 17.963 -5.481 -22.209 1.00 84.50 195 TYR A N 1
ATOM 1564 C CA . TYR A 1 195 ? 19.110 -4.610 -22.470 1.00 84.50 195 TYR A CA 1
ATOM 1565 C C . TYR A 1 195 ? 20.358 -5.412 -22.870 1.00 84.50 195 TYR A C 1
ATOM 1567 O O . TYR A 1 195 ? 21.038 -5.069 -23.836 1.00 84.50 195 TYR A O 1
ATOM 1575 N N . SER A 1 196 ? 20.626 -6.534 -22.195 1.00 83.81 196 SER A N 1
ATOM 1576 C CA . SER A 1 196 ? 21.764 -7.404 -22.516 1.00 83.81 196 SER A CA 1
ATOM 1577 C C . SER A 1 196 ? 21.679 -7.991 -23.931 1.00 83.81 196 SER A C 1
ATOM 1579 O O . SER A 1 196 ? 22.686 -8.066 -24.632 1.00 83.81 196 SER A O 1
ATOM 1581 N N . THR A 1 197 ? 20.470 -8.326 -24.394 1.00 83.69 197 THR A N 1
ATOM 1582 C CA . THR A 1 197 ? 20.232 -8.849 -25.747 1.00 83.69 197 THR A CA 1
ATOM 1583 C C . THR A 1 197 ? 20.521 -7.796 -26.816 1.00 83.69 197 THR A C 1
ATOM 1585 O O . THR A 1 197 ? 21.011 -8.133 -27.893 1.00 83.69 197 THR A O 1
ATOM 1588 N N . MET A 1 198 ? 20.264 -6.518 -26.523 1.00 75.00 198 MET A N 1
ATOM 1589 C CA . MET A 1 198 ? 20.556 -5.407 -27.435 1.00 75.00 198 MET A CA 1
ATOM 1590 C C . MET A 1 198 ? 22.055 -5.127 -27.590 1.00 75.00 198 MET A C 1
ATOM 1592 O O . MET A 1 198 ? 22.478 -4.661 -28.646 1.00 75.00 198 MET A O 1
ATOM 1596 N N . LEU A 1 199 ? 22.857 -5.408 -26.560 1.00 72.44 199 LEU A N 1
ATOM 1597 C CA . LEU A 1 199 ? 24.310 -5.217 -26.599 1.00 72.44 199 LEU A CA 1
ATOM 1598 C C . LEU A 1 199 ? 25.030 -6.279 -27.441 1.00 72.44 199 LEU A C 1
ATOM 1600 O O . LEU A 1 199 ? 26.140 -6.032 -27.914 1.00 72.44 199 LEU A O 1
ATOM 1604 N N . ILE A 1 200 ? 24.422 -7.452 -27.648 1.00 67.06 200 ILE A N 1
ATOM 1605 C CA . ILE A 1 200 ? 24.999 -8.505 -28.488 1.00 67.06 200 ILE A CA 1
ATOM 1606 C C . ILE A 1 200 ? 24.925 -8.039 -29.951 1.00 67.06 200 ILE A C 1
ATOM 1608 O O . ILE A 1 200 ? 23.824 -7.840 -30.472 1.00 67.06 200 ILE A O 1
ATOM 1612 N N . PRO A 1 201 ? 26.062 -7.889 -30.659 1.00 58.47 201 PRO A N 1
ATOM 1613 C CA . PRO A 1 201 ? 26.046 -7.476 -32.054 1.00 58.47 201 PRO A CA 1
ATOM 1614 C C . PRO A 1 201 ? 25.214 -8.462 -32.875 1.00 58.47 201 PRO A C 1
ATOM 1616 O O . PRO A 1 201 ? 25.533 -9.655 -32.934 1.00 58.47 201 PRO A O 1
ATOM 1619 N N . LYS A 1 202 ? 24.163 -7.972 -33.547 1.00 54.25 202 LYS A N 1
ATOM 1620 C CA . LYS A 1 202 ? 23.506 -8.725 -34.619 1.00 54.25 202 LYS A CA 1
ATOM 1621 C C . LYS A 1 202 ? 24.544 -8.925 -35.714 1.00 54.25 202 LYS A C 1
ATOM 1623 O O . LYS A 1 202 ? 24.753 -8.057 -36.553 1.00 54.25 202 LYS A O 1
ATOM 1628 N N . THR A 1 203 ? 25.230 -10.061 -35.674 1.00 43.44 203 THR A N 1
ATOM 1629 C CA . THR A 1 203 ? 26.044 -10.505 -36.798 1.00 43.44 203 THR A CA 1
ATOM 1630 C C . THR A 1 203 ? 25.053 -10.718 -37.930 1.00 43.44 203 THR A C 1
ATOM 1632 O O . THR A 1 203 ? 24.213 -11.616 -37.860 1.00 43.44 203 THR A O 1
ATOM 1635 N N . GLU A 1 204 ? 25.068 -9.828 -38.919 1.00 41.72 204 GLU A N 1
ATOM 1636 C CA . GLU A 1 204 ? 24.357 -10.047 -40.167 1.00 41.72 204 GLU A CA 1
ATOM 1637 C C . GLU A 1 204 ? 24.785 -11.422 -40.681 1.00 41.72 204 GLU A C 1
ATOM 1639 O O . GLU A 1 204 ? 25.937 -11.624 -41.065 1.00 41.72 204 GLU A O 1
ATOM 1644 N N . ASN A 1 205 ? 23.862 -12.384 -40.668 1.00 41.38 205 ASN A N 1
ATOM 1645 C CA . ASN A 1 205 ? 23.997 -13.624 -41.421 1.00 41.38 205 ASN A CA 1
ATOM 1646 C C . ASN A 1 205 ? 23.868 -13.287 -42.915 1.00 41.38 205 ASN A C 1
ATOM 1648 O O . ASN A 1 205 ? 22.904 -13.639 -43.592 1.00 41.38 205 ASN A O 1
ATOM 1652 N N . LEU A 1 206 ? 24.860 -12.565 -43.425 1.00 42.59 206 LEU A N 1
ATOM 1653 C CA . LEU A 1 206 ? 25.251 -12.529 -44.819 1.00 42.59 206 LEU A CA 1
ATOM 1654 C C . LEU A 1 206 ? 25.935 -13.872 -45.074 1.00 42.59 206 LEU A C 1
ATOM 1656 O O . LEU A 1 206 ? 27.126 -13.992 -44.819 1.00 42.59 206 LEU A O 1
ATOM 1660 N N . LEU A 1 207 ? 25.136 -14.882 -45.444 1.00 46.12 207 LEU A N 1
ATOM 1661 C CA . LEU A 1 207 ? 25.460 -16.137 -46.156 1.00 46.12 207 LEU A CA 1
ATOM 1662 C C . LEU A 1 207 ? 24.453 -17.228 -45.736 1.00 46.12 207 LEU A C 1
ATOM 1664 O O . LEU A 1 207 ? 24.717 -18.025 -44.847 1.00 46.12 207 LEU A O 1
ATOM 1668 N N . ASP A 1 208 ? 23.258 -17.241 -46.323 1.00 35.00 208 ASP A N 1
ATOM 1669 C CA . ASP A 1 208 ? 22.938 -18.221 -47.369 1.00 35.00 208 ASP A CA 1
ATOM 1670 C C . ASP A 1 208 ? 21.472 -18.077 -47.788 1.00 35.00 208 ASP A C 1
ATOM 1672 O O . ASP A 1 208 ? 20.523 -18.328 -47.044 1.00 35.00 208 ASP A O 1
ATOM 1676 N N . SER A 1 209 ? 21.288 -17.676 -49.041 1.00 40.09 209 SER A N 1
ATOM 1677 C CA . SER A 1 209 ? 20.034 -17.898 -49.742 1.00 40.09 209 SER A CA 1
ATOM 1678 C C . SER A 1 209 ? 19.854 -19.404 -49.933 1.00 40.09 209 SER A C 1
ATOM 1680 O O . SER A 1 209 ? 20.797 -20.085 -50.323 1.00 40.09 209 SER A O 1
ATOM 1682 N N . SER A 1 210 ? 18.615 -19.885 -49.805 1.00 37.72 210 SER A N 1
ATOM 1683 C CA . SER A 1 210 ? 18.139 -21.237 -50.168 1.00 37.72 210 SER A CA 1
ATOM 1684 C C . SER A 1 210 ? 18.044 -22.246 -49.018 1.00 37.72 210 SER A C 1
ATOM 1686 O O . SER A 1 210 ? 18.889 -23.121 -48.859 1.00 37.72 210 SER A O 1
ATOM 1688 N N . LYS A 1 211 ? 16.895 -22.244 -48.332 1.00 35.12 211 LYS A N 1
ATOM 1689 C CA . LYS A 1 211 ? 15.986 -23.407 -48.310 1.00 35.12 211 LYS A CA 1
ATOM 1690 C C . LYS A 1 211 ? 14.655 -23.035 -47.665 1.00 35.12 211 LYS A C 1
ATOM 1692 O O . LYS A 1 211 ? 14.516 -22.889 -46.460 1.00 35.12 211 LYS A O 1
ATOM 1697 N N . MET A 1 212 ? 13.669 -22.924 -48.542 1.00 37.38 212 MET A N 1
ATOM 1698 C CA . MET A 1 212 ? 12.248 -23.060 -48.273 1.00 37.38 212 MET A CA 1
ATOM 1699 C C . MET A 1 212 ? 11.985 -24.286 -47.384 1.00 37.38 212 MET A C 1
ATOM 1701 O O . MET A 1 212 ? 12.134 -25.414 -47.846 1.00 37.38 212 MET A O 1
ATOM 1705 N N . ILE A 1 213 ? 11.556 -24.076 -46.138 1.00 36.03 213 ILE A N 1
ATOM 1706 C CA . ILE A 1 213 ? 10.806 -25.074 -45.368 1.00 36.03 213 ILE A CA 1
ATOM 1707 C C . ILE A 1 213 ? 9.619 -24.353 -44.725 1.00 36.03 213 ILE A C 1
ATOM 1709 O O . ILE A 1 213 ? 9.752 -23.624 -43.750 1.00 36.03 213 ILE A O 1
ATOM 1713 N N . ARG A 1 214 ? 8.448 -24.559 -45.338 1.00 40.72 214 ARG A N 1
ATOM 1714 C CA . ARG A 1 214 ? 7.123 -24.323 -44.755 1.00 40.72 214 ARG A CA 1
ATOM 1715 C C . ARG A 1 214 ? 7.035 -25.043 -43.410 1.00 40.72 214 ARG A C 1
ATOM 1717 O O . ARG A 1 214 ? 7.050 -26.272 -43.421 1.00 40.72 214 ARG A O 1
ATOM 1724 N N . ILE A 1 215 ? 6.813 -24.321 -42.313 1.00 36.09 215 ILE A N 1
ATOM 1725 C CA . ILE A 1 215 ? 6.113 -24.869 -41.147 1.00 36.09 215 ILE A CA 1
ATOM 1726 C C . ILE A 1 215 ? 5.086 -23.836 -40.668 1.00 36.09 215 ILE A C 1
ATOM 1728 O O . ILE A 1 215 ? 5.406 -22.688 -40.394 1.00 36.09 215 ILE A O 1
ATOM 1732 N N . LYS A 1 216 ? 3.847 -24.322 -40.716 1.00 33.59 216 LYS A N 1
ATOM 1733 C CA . LYS A 1 216 ? 2.553 -23.847 -40.223 1.00 33.59 216 LYS A CA 1
ATOM 1734 C C . LYS A 1 216 ? 2.584 -22.866 -39.041 1.00 33.59 216 LYS A C 1
ATOM 1736 O O . LYS A 1 216 ? 3.291 -23.099 -38.069 1.00 33.59 216 LYS A O 1
ATOM 1741 N N . GLU A 1 217 ? 1.709 -21.865 -39.138 1.00 42.91 217 GLU A N 1
ATOM 1742 C CA . GLU A 1 217 ? 1.130 -21.114 -38.020 1.00 42.91 217 GLU A CA 1
ATOM 1743 C C . GLU A 1 217 ? 0.722 -22.035 -36.866 1.00 42.91 217 GLU A C 1
ATOM 1745 O O . GLU A 1 217 ? 0.031 -23.032 -37.091 1.00 42.91 217 GLU A O 1
ATOM 1750 N N . GLU A 1 218 ? 1.070 -21.629 -35.648 1.00 32.06 218 GLU A N 1
ATOM 1751 C CA . GLU A 1 218 ? 0.139 -21.646 -34.523 1.00 32.06 218 GLU A CA 1
ATOM 1752 C C . GLU A 1 218 ? 0.406 -20.410 -33.654 1.00 32.06 218 GLU A C 1
ATOM 1754 O O . GLU A 1 218 ? 1.498 -20.190 -33.131 1.00 32.06 218 GLU A O 1
ATOM 1759 N N . ASP A 1 219 ? -0.620 -19.570 -33.629 1.00 44.22 219 ASP A N 1
ATOM 1760 C CA . ASP A 1 219 ? -0.838 -18.410 -32.785 1.00 44.22 219 ASP A CA 1
ATOM 1761 C C . ASP A 1 219 ? -1.175 -18.878 -31.362 1.00 44.22 219 ASP A C 1
ATOM 1763 O O . ASP A 1 219 ? -2.075 -19.698 -31.188 1.00 44.22 219 ASP A O 1
ATOM 1767 N N . ALA A 1 220 ? -0.433 -18.387 -30.368 1.00 38.03 220 ALA A N 1
ATOM 1768 C CA . ALA A 1 220 ? -0.829 -18.354 -28.957 1.00 38.03 220 ALA A CA 1
ATOM 1769 C C . ALA A 1 220 ? 0.186 -17.515 -28.161 1.00 38.03 220 ALA A C 1
ATOM 1771 O O . ALA A 1 220 ? 0.893 -18.008 -27.279 1.00 38.03 220 ALA A O 1
ATOM 1772 N N . GLY A 1 221 ? 0.291 -16.229 -28.495 1.00 33.22 221 GLY A N 1
ATOM 1773 C CA . GLY A 1 221 ? 0.840 -15.256 -27.557 1.00 33.22 221 GLY A CA 1
ATOM 1774 C C . GLY A 1 221 ? -0.202 -14.989 -26.476 1.00 33.22 221 GLY A C 1
ATOM 1775 O O . GLY A 1 221 ? -1.075 -14.149 -26.671 1.00 33.22 221 GLY A O 1
ATOM 1776 N N . GLU A 1 222 ? -0.142 -15.716 -25.358 1.00 35.47 222 GLU A N 1
ATOM 1777 C CA . GLU A 1 222 ? -0.901 -15.379 -24.149 1.00 35.47 222 GLU A CA 1
ATOM 1778 C C . GLU A 1 222 ? -0.430 -14.004 -23.650 1.00 35.47 222 GLU A C 1
ATOM 1780 O O . GLU A 1 222 ? 0.593 -13.847 -22.983 1.00 35.47 222 GLU A O 1
ATOM 1785 N N . MET A 1 223 ? -1.176 -12.982 -24.054 1.00 32.00 223 MET A N 1
ATOM 1786 C CA . MET A 1 223 ? -1.079 -11.619 -23.567 1.00 32.00 223 MET A CA 1
ATOM 1787 C C . MET A 1 223 ? -1.496 -11.630 -22.092 1.00 32.00 223 MET A C 1
ATOM 1789 O O . MET A 1 223 ? -2.676 -11.748 -21.769 1.00 32.00 223 MET A O 1
ATOM 1793 N N . PHE A 1 224 ? -0.523 -11.557 -21.181 1.00 34.19 224 PHE A N 1
ATOM 1794 C CA . PHE A 1 224 ? -0.804 -11.296 -19.773 1.00 34.19 224 PHE A CA 1
ATOM 1795 C C . PHE A 1 224 ? -1.319 -9.866 -19.649 1.00 34.19 224 PHE A C 1
ATOM 1797 O O . PHE A 1 224 ? -0.547 -8.909 -19.594 1.00 34.19 224 PHE A O 1
ATOM 1804 N N . ASP A 1 225 ? -2.640 -9.737 -19.614 1.00 30.73 225 ASP A N 1
ATOM 1805 C CA . ASP A 1 225 ? -3.314 -8.503 -19.251 1.00 30.73 225 ASP A CA 1
ATOM 1806 C C . ASP A 1 225 ? -2.982 -8.217 -17.779 1.00 30.73 225 ASP A C 1
ATOM 1808 O O . ASP A 1 225 ? -3.462 -8.879 -16.850 1.00 30.73 225 ASP A O 1
ATOM 1812 N N . VAL A 1 226 ? -2.062 -7.278 -17.551 1.00 42.00 226 VAL A N 1
ATOM 1813 C CA . VAL A 1 226 ? -1.766 -6.766 -16.215 1.00 42.00 226 VAL A CA 1
ATOM 1814 C C . VAL A 1 226 ? -2.995 -5.980 -15.783 1.00 42.00 226 VAL A C 1
ATOM 1816 O O . VAL A 1 226 ? -3.138 -4.799 -16.082 1.00 42.00 226 VAL A O 1
ATOM 1819 N N . TYR A 1 227 ? -3.898 -6.667 -15.087 1.00 31.00 227 TYR A N 1
ATOM 1820 C CA . TYR A 1 227 ? -5.066 -6.071 -14.459 1.00 31.00 227 TYR A CA 1
ATOM 1821 C C . TYR A 1 227 ? -4.606 -5.003 -13.457 1.00 31.00 227 TYR A C 1
ATOM 1823 O O . TYR A 1 227 ? -4.222 -5.309 -12.324 1.00 31.00 227 TYR A O 1
ATOM 1831 N N . ASN A 1 228 ? -4.621 -3.747 -13.899 1.00 41.62 228 ASN A N 1
ATOM 1832 C CA . ASN A 1 228 ? -4.587 -2.565 -13.054 1.00 41.62 228 ASN A CA 1
ATOM 1833 C C . ASN A 1 228 ? -5.930 -2.512 -12.308 1.00 41.62 228 ASN A C 1
ATOM 1835 O O . ASN A 1 228 ? -6.957 -2.309 -12.957 1.00 41.62 228 ASN A O 1
ATOM 1839 N N . PRO A 1 229 ? -5.992 -2.735 -10.982 1.00 43.66 229 PRO A N 1
ATOM 1840 C CA . PRO A 1 229 ? -7.249 -2.636 -10.273 1.00 43.66 229 PRO A CA 1
ATOM 1841 C C . PRO A 1 229 ? -7.525 -1.154 -10.028 1.00 43.66 229 PRO A C 1
ATOM 1843 O O . PRO A 1 229 ? -7.291 -0.639 -8.932 1.00 43.66 229 PRO A O 1
ATOM 1846 N N . GLU A 1 230 ? -8.057 -0.472 -11.039 1.00 41.47 230 GLU A N 1
ATOM 1847 C CA . GLU A 1 230 ? -8.948 0.638 -10.750 1.00 41.47 230 GLU A CA 1
ATOM 1848 C C . GLU A 1 230 ? -10.064 0.099 -9.849 1.00 41.47 230 GLU A C 1
ATOM 1850 O O . GLU A 1 230 ? -10.793 -0.829 -10.194 1.00 41.47 230 GLU A O 1
ATOM 1855 N N . VAL A 1 231 ? -10.074 0.612 -8.620 1.00 43.53 231 VAL A N 1
ATOM 1856 C CA . VAL A 1 231 ? -11.252 0.877 -7.795 1.00 43.53 231 VAL A CA 1
ATOM 1857 C C . VAL A 1 231 ? -12.414 -0.091 -8.048 1.00 43.53 231 VAL A C 1
ATOM 1859 O O . VAL A 1 231 ? -13.382 0.219 -8.737 1.00 43.53 231 VAL A O 1
ATOM 1862 N N . HIS A 1 232 ? -12.349 -1.271 -7.432 1.00 33.78 232 HIS A N 1
ATOM 1863 C CA . HIS A 1 232 ? -13.494 -2.175 -7.381 1.00 33.78 232 HIS A CA 1
ATOM 1864 C C . HIS A 1 232 ? -14.516 -1.636 -6.365 1.00 33.78 232 HIS A C 1
ATOM 1866 O O . HIS A 1 232 ? -14.649 -2.135 -5.247 1.00 33.78 232 HIS A O 1
ATOM 1872 N N . LEU A 1 233 ? -15.223 -0.569 -6.743 1.00 30.89 233 LEU A N 1
ATOM 1873 C CA . LEU A 1 233 ? -16.505 -0.225 -6.143 1.00 30.89 233 LEU A CA 1
ATOM 1874 C C . LEU A 1 233 ? -17.514 -1.252 -6.654 1.00 30.89 233 LEU A C 1
ATOM 1876 O O . LEU A 1 233 ? -18.072 -1.109 -7.733 1.00 30.89 233 LEU A O 1
ATOM 1880 N N . THR A 1 234 ? -17.654 -2.328 -5.880 1.00 32.69 234 THR A N 1
ATOM 1881 C CA . THR A 1 234 ? -18.790 -3.257 -5.857 1.00 32.69 234 THR A CA 1
ATOM 1882 C C . THR A 1 234 ? -19.390 -3.596 -7.223 1.00 32.69 234 THR A C 1
ATOM 1884 O O . THR A 1 234 ? -20.334 -2.950 -7.678 1.00 32.69 234 THR A O 1
ATOM 1887 N N . THR A 1 235 ? -18.920 -4.689 -7.823 1.00 33.53 235 THR A N 1
ATOM 1888 C CA . THR A 1 235 ? -19.717 -5.458 -8.783 1.00 33.53 235 THR A CA 1
ATOM 1889 C C . THR A 1 235 ? -20.975 -5.936 -8.062 1.00 33.53 235 THR A C 1
ATOM 1891 O O . THR A 1 235 ? -20.974 -6.962 -7.382 1.00 33.53 235 THR A O 1
ATOM 1894 N N . PHE A 1 236 ? -22.041 -5.143 -8.144 1.00 31.50 236 PHE A N 1
ATOM 1895 C CA . PHE A 1 236 ? -23.384 -5.666 -7.987 1.00 31.50 236 PHE A CA 1
ATOM 1896 C C . PHE A 1 236 ? -23.634 -6.548 -9.201 1.00 31.50 236 PHE A C 1
ATOM 1898 O O . PHE A 1 236 ? -23.744 -6.080 -10.331 1.00 31.50 236 PHE A O 1
ATOM 1905 N N . ASP A 1 237 ? -23.635 -7.842 -8.933 1.00 37.31 237 ASP A N 1
ATOM 1906 C CA . ASP A 1 237 ? -24.147 -8.872 -9.814 1.00 37.31 237 ASP A CA 1
ATOM 1907 C C . ASP A 1 237 ? -25.603 -8.526 -10.170 1.00 37.31 237 ASP A C 1
ATOM 1909 O O . ASP A 1 237 ? -26.410 -8.304 -9.265 1.00 37.31 237 ASP A O 1
ATOM 1913 N N . SER A 1 238 ? -25.911 -8.411 -11.463 1.00 32.56 238 SER A N 1
ATOM 1914 C CA . SER A 1 238 ? -27.215 -8.698 -12.081 1.00 32.56 238 SER A CA 1
ATOM 1915 C C . SER A 1 238 ? -27.309 -7.978 -13.420 1.00 32.56 238 SER A C 1
ATOM 1917 O O . SER A 1 238 ? -27.261 -6.750 -13.483 1.00 32.56 238 SER A O 1
ATOM 1919 N N . ASP A 1 239 ? -27.564 -8.758 -14.466 1.00 44.12 239 ASP A N 1
ATOM 1920 C CA . ASP A 1 239 ? -28.210 -8.330 -15.702 1.00 44.12 239 ASP A CA 1
ATOM 1921 C C . ASP A 1 239 ? -29.392 -7.393 -15.408 1.00 44.12 239 ASP A C 1
ATOM 1923 O O . ASP A 1 239 ? -30.512 -7.826 -15.135 1.00 44.12 239 ASP A O 1
ATOM 1927 N N . MET A 1 240 ? -29.146 -6.089 -15.446 1.00 40.50 240 MET A N 1
ATOM 1928 C CA . MET A 1 240 ? -30.184 -5.075 -15.412 1.00 40.50 240 MET A CA 1
ATOM 1929 C C . MET A 1 240 ? -29.988 -4.186 -16.634 1.00 40.50 240 MET A C 1
ATOM 1931 O O . MET A 1 240 ? -28.917 -3.591 -16.773 1.00 40.50 240 MET A O 1
ATOM 1935 N N . PRO A 1 241 ? -30.981 -4.077 -17.538 1.00 42.88 241 PRO A N 1
ATOM 1936 C CA . PRO A 1 241 ? -30.893 -3.124 -18.630 1.00 42.88 241 PRO A CA 1
ATOM 1937 C C . PRO A 1 241 ? -30.701 -1.739 -18.019 1.00 42.88 241 PRO A C 1
ATOM 1939 O O . PRO A 1 241 ? -31.511 -1.304 -17.196 1.00 42.88 241 PRO A O 1
ATOM 1942 N N . VAL A 1 242 ? -29.606 -1.072 -18.389 1.00 52.84 242 VAL A N 1
ATOM 1943 C CA . VAL A 1 242 ? -29.379 0.340 -18.076 1.00 52.84 242 VAL A CA 1
ATOM 1944 C C . VAL A 1 242 ? -30.645 1.072 -18.505 1.00 52.84 242 VAL A C 1
ATOM 1946 O O . VAL A 1 242 ? -30.959 1.113 -19.693 1.00 52.84 242 VAL A O 1
ATOM 1949 N N . SER A 1 243 ? -31.431 1.535 -17.528 1.00 57.34 243 SER A N 1
ATOM 1950 C CA . SER A 1 243 ? -32.744 2.114 -17.796 1.00 57.34 243 SER A CA 1
ATOM 1951 C C . SER A 1 243 ? -32.556 3.274 -18.759 1.00 57.34 243 SER A C 1
ATOM 1953 O O . SER A 1 243 ? -31.808 4.206 -18.466 1.00 57.34 243 SER A O 1
ATOM 1955 N N . GLU A 1 244 ? -33.232 3.215 -19.903 1.00 59.28 244 GLU A N 1
ATOM 1956 C CA . GLU A 1 244 ? -33.224 4.233 -20.958 1.00 59.28 244 GLU A CA 1
ATOM 1957 C C . GLU A 1 244 ? -33.468 5.643 -20.382 1.00 59.28 244 GLU A C 1
ATOM 1959 O O . GLU A 1 244 ? -32.894 6.625 -20.847 1.00 59.28 244 GLU A O 1
ATOM 1964 N N . SER A 1 245 ? -34.189 5.723 -19.254 1.00 62.03 245 SER A N 1
ATOM 1965 C CA . SER A 1 245 ? -34.404 6.940 -18.466 1.00 62.03 245 SER A CA 1
ATOM 1966 C C . SER A 1 245 ? -33.123 7.612 -17.948 1.00 62.03 245 SER A C 1
ATOM 1968 O O . SER A 1 245 ? -33.086 8.834 -17.843 1.00 62.03 245 SER A O 1
ATOM 1970 N N . ALA A 1 246 ? -32.076 6.852 -17.610 1.00 63.31 246 ALA A N 1
ATOM 1971 C CA . ALA A 1 246 ? -30.805 7.393 -17.123 1.00 63.31 246 ALA A CA 1
ATOM 1972 C C . ALA A 1 246 ? -29.985 8.018 -18.263 1.00 63.31 246 ALA A C 1
ATOM 1974 O O . ALA A 1 246 ? -29.405 9.088 -18.089 1.00 63.31 246 ALA A O 1
ATOM 1975 N N . LEU A 1 247 ? -30.007 7.400 -19.449 1.00 72.12 247 LEU A N 1
ATOM 1976 C CA . LEU A 1 247 ? -29.391 7.960 -20.656 1.00 72.12 247 LEU A CA 1
ATOM 1977 C C . LEU A 1 247 ? -30.140 9.210 -21.135 1.00 72.12 247 LEU A C 1
ATOM 1979 O O . LEU A 1 247 ? -29.526 10.190 -21.548 1.00 72.12 247 LEU A O 1
ATOM 1983 N N . GLN A 1 248 ? -31.467 9.216 -21.015 1.00 73.50 248 GLN A N 1
ATOM 1984 C CA . GLN A 1 248 ? -32.289 10.365 -21.387 1.00 73.50 248 GLN A CA 1
ATOM 1985 C C . GLN A 1 248 ? -32.107 11.555 -20.430 1.00 73.50 248 GLN A C 1
ATOM 1987 O O . GLN A 1 248 ? -32.120 12.703 -20.877 1.00 73.50 248 GLN A O 1
ATOM 1992 N N . LEU A 1 249 ? -31.875 11.299 -19.136 1.00 76.50 249 LEU A N 1
ATOM 1993 C CA . LEU A 1 249 ? -31.530 12.334 -18.157 1.00 76.50 249 LEU A CA 1
ATOM 1994 C C . LEU A 1 249 ? -30.142 12.935 -18.431 1.00 76.50 249 LEU A C 1
ATOM 1996 O O . LEU A 1 249 ? -29.996 14.154 -18.398 1.00 76.50 249 LEU A O 1
ATOM 2000 N N . LEU A 1 250 ? -29.149 12.098 -18.757 1.00 69.19 250 LEU A N 1
ATOM 2001 C CA . LEU A 1 250 ? -27.806 12.545 -19.152 1.00 69.19 250 LEU A CA 1
ATOM 2002 C C . LEU A 1 250 ? -27.850 13.443 -20.395 1.00 69.19 250 LEU A C 1
ATOM 2004 O O . LEU A 1 250 ? -27.316 14.549 -20.363 1.00 69.19 250 LEU A O 1
ATOM 2008 N N . ASN A 1 251 ? -28.580 13.027 -21.433 1.00 75.31 251 ASN A N 1
ATOM 2009 C CA . ASN A 1 251 ? -28.755 13.837 -22.642 1.00 75.31 251 ASN A CA 1
ATOM 2010 C C . ASN A 1 251 ? -29.527 15.142 -22.373 1.00 75.31 251 ASN A C 1
ATOM 2012 O O . ASN A 1 251 ? -29.278 16.153 -23.027 1.00 75.31 251 ASN A O 1
ATOM 2016 N N . SER A 1 252 ? -30.453 15.145 -21.406 1.00 75.06 252 SER A N 1
ATOM 2017 C CA . SER A 1 252 ? -31.187 16.359 -21.018 1.00 75.06 252 SER A CA 1
ATOM 2018 C C . SER A 1 252 ? -30.292 17.357 -20.273 1.00 75.06 252 SER A C 1
ATOM 2020 O O . SER A 1 252 ? -30.377 18.553 -20.537 1.00 75.06 252 SER A O 1
ATOM 2022 N N . LEU A 1 253 ? -29.395 16.878 -19.403 1.00 64.94 253 LEU A N 1
ATOM 2023 C CA . LEU A 1 253 ? -28.424 17.726 -18.698 1.00 64.94 253 LEU A CA 1
ATOM 2024 C C . LEU A 1 253 ? -27.354 18.295 -19.640 1.00 64.94 253 LEU A C 1
ATOM 2026 O O . LEU A 1 253 ? -26.948 19.446 -19.486 1.00 64.94 253 LEU A O 1
ATOM 2030 N N . GLU A 1 254 ? -26.926 17.522 -20.640 1.00 70.12 254 GLU A N 1
ATOM 2031 C CA . GLU A 1 254 ? -25.982 17.996 -21.658 1.00 70.12 254 GLU A CA 1
ATOM 2032 C C . GLU A 1 254 ? -26.614 19.076 -22.557 1.00 70.12 254 GLU A C 1
ATOM 2034 O O . GLU A 1 254 ? -25.987 20.100 -22.845 1.00 70.12 254 GLU A O 1
ATOM 2039 N N . ALA A 1 255 ? -27.893 18.917 -22.919 1.00 66.25 255 ALA A N 1
ATOM 2040 C CA . ALA A 1 255 ? -28.640 19.940 -23.652 1.00 66.25 255 ALA A CA 1
ATOM 2041 C C . ALA A 1 255 ? -28.834 21.235 -22.835 1.00 66.25 255 ALA A C 1
ATOM 2043 O O . ALA A 1 255 ? -28.774 22.332 -23.395 1.00 66.25 255 ALA A O 1
ATOM 2044 N N . GLU A 1 256 ? -29.021 21.129 -21.515 1.00 62.69 256 GLU A N 1
ATOM 2045 C CA . GLU A 1 256 ? -29.192 22.282 -20.622 1.00 62.69 256 GLU A CA 1
ATOM 2046 C C . GLU A 1 256 ? -27.877 23.061 -20.419 1.00 62.69 256 GLU A C 1
ATOM 2048 O O . GLU A 1 256 ? -27.875 24.296 -20.417 1.00 62.69 256 GLU A O 1
ATOM 2053 N N . GLN A 1 257 ? -26.732 22.367 -20.370 1.00 58.69 257 GLN A N 1
ATOM 2054 C CA . GLN A 1 257 ? -25.411 23.011 -20.353 1.00 58.69 257 GLN A CA 1
ATOM 2055 C C . GLN A 1 257 ? -25.078 23.704 -21.682 1.00 58.69 257 GLN A C 1
ATOM 2057 O O . GLN A 1 257 ? -24.509 24.798 -21.679 1.00 58.69 257 GLN A O 1
ATOM 2062 N N . GLY A 1 258 ? -25.483 23.129 -22.821 1.00 57.12 258 GLY A N 1
ATOM 2063 C CA . GLY A 1 258 ? -25.332 23.771 -24.132 1.00 57.12 258 GLY A CA 1
ATOM 2064 C C . GLY A 1 258 ? -26.125 25.080 -24.263 1.00 57.12 258 GLY A C 1
ATOM 2065 O O . GLY A 1 258 ? -25.638 26.046 -24.855 1.00 57.12 258 GLY A O 1
ATOM 2066 N N . LEU A 1 259 ? -27.316 25.147 -23.660 1.00 53.09 259 LEU A N 1
ATOM 2067 C CA . LEU A 1 259 ? -28.161 26.348 -23.639 1.00 53.09 259 LEU A CA 1
ATOM 2068 C C . LEU A 1 259 ? -27.604 27.450 -22.726 1.00 53.09 259 LEU A C 1
ATOM 2070 O O . LEU A 1 259 ? -27.582 28.612 -23.136 1.00 53.09 259 LEU A O 1
ATOM 2074 N N . GLN A 1 260 ? -27.053 27.104 -21.557 1.00 56.00 260 GLN A N 1
ATOM 2075 C CA . GLN A 1 260 ? -26.412 28.085 -20.665 1.00 56.00 260 GLN A CA 1
ATOM 2076 C C . GLN A 1 260 ? -25.161 28.730 -21.284 1.00 56.00 260 GLN A C 1
ATOM 2078 O O . GLN A 1 260 ? -24.887 29.908 -21.046 1.00 56.00 260 GLN A O 1
ATOM 2083 N N . VAL A 1 261 ? -24.423 28.001 -22.129 1.00 57.44 261 VAL A N 1
ATOM 2084 C CA . VAL A 1 261 ? -23.266 28.553 -22.857 1.00 57.44 261 VAL A CA 1
ATOM 2085 C C . VAL A 1 261 ? -23.700 29.498 -23.987 1.00 57.44 261 VAL A C 1
ATOM 2087 O O . VAL A 1 261 ? -23.002 30.473 -24.270 1.00 57.44 261 VAL A O 1
ATOM 2090 N N . LEU A 1 262 ? -24.858 29.274 -24.615 1.00 52.97 262 LEU A N 1
ATOM 2091 C CA . LEU A 1 262 ? -25.389 30.170 -25.651 1.00 52.97 262 LEU A CA 1
ATOM 2092 C C . LEU A 1 262 ? -26.019 31.442 -25.057 1.00 52.97 262 LEU A C 1
ATOM 2094 O O . LEU A 1 262 ? -25.793 32.531 -25.589 1.00 52.97 262 LEU A O 1
ATOM 2098 N N . GLU A 1 263 ? -26.724 31.345 -23.926 1.00 55.38 263 GLU A N 1
ATOM 2099 C CA . GLU A 1 263 ? -27.267 32.520 -23.224 1.00 55.38 263 GLU A CA 1
ATOM 2100 C C . GLU A 1 263 ? -26.157 33.423 -22.660 1.00 55.38 263 GLU A C 1
ATOM 2102 O O . GLU A 1 263 ? -26.226 34.644 -22.800 1.00 55.38 263 GLU A O 1
ATOM 2107 N N . ALA A 1 264 ? -25.068 32.851 -22.132 1.00 55.66 264 ALA A N 1
ATOM 2108 C CA . ALA A 1 264 ? -23.924 33.624 -21.635 1.00 55.66 264 ALA A CA 1
ATOM 2109 C C . ALA A 1 264 ? -23.141 34.369 -22.739 1.00 55.66 264 ALA A C 1
ATOM 2111 O O . ALA A 1 264 ? -22.428 35.335 -22.446 1.00 55.66 264 ALA A O 1
ATOM 2112 N N . ASN A 1 265 ? -23.269 33.940 -23.999 1.00 53.41 265 ASN A N 1
ATOM 2113 C CA . ASN A 1 265 ? -22.610 34.573 -25.142 1.00 53.41 265 ASN A CA 1
ATOM 2114 C C . ASN A 1 265 ? -23.477 35.649 -25.817 1.00 53.41 265 ASN A C 1
ATOM 2116 O O . ASN A 1 265 ? -22.919 36.626 -26.313 1.00 53.41 265 ASN A O 1
ATOM 2120 N N . ASN A 1 266 ? -24.811 35.541 -25.769 1.00 51.25 266 ASN A N 1
ATOM 2121 C CA . ASN A 1 266 ? -25.706 36.586 -26.287 1.00 51.25 266 ASN A CA 1
ATOM 2122 C C . ASN A 1 266 ? -25.777 37.828 -25.382 1.00 51.25 266 ASN A C 1
ATOM 2124 O O . ASN A 1 266 ? -25.917 38.937 -25.886 1.00 51.25 266 ASN A O 1
ATOM 2128 N N . VAL A 1 267 ? -25.586 37.685 -24.065 1.00 53.66 267 VAL A N 1
ATOM 2129 C CA . VAL A 1 267 ? -25.589 38.836 -23.134 1.00 53.66 267 VAL A CA 1
ATOM 2130 C C . VAL A 1 267 ? -24.365 39.752 -23.323 1.00 53.66 267 VAL A C 1
ATOM 2132 O O . VAL A 1 267 ? -24.389 40.909 -22.922 1.00 53.66 267 VAL A O 1
ATOM 2135 N N . LYS A 1 268 ? -23.294 39.289 -23.982 1.00 51.81 268 LYS A N 1
ATOM 2136 C CA . LYS A 1 268 ? -22.083 40.099 -24.222 1.00 51.81 268 LYS A CA 1
ATOM 2137 C C . LYS A 1 268 ? -22.108 40.924 -25.515 1.00 51.81 268 LYS A C 1
ATOM 2139 O O . LYS A 1 268 ? -21.134 41.627 -25.773 1.00 51.81 268 LYS A O 1
ATOM 2144 N N . GLN A 1 269 ? -23.164 40.840 -26.328 1.00 50.34 269 GLN A N 1
ATOM 2145 C CA . GLN A 1 269 ? -23.249 41.540 -27.619 1.00 50.34 269 GLN A CA 1
ATOM 2146 C C . GLN A 1 269 ? -24.244 42.711 -27.667 1.00 50.34 269 GLN A C 1
ATOM 2148 O O . GLN A 1 269 ? -24.251 43.416 -28.672 1.00 50.34 269 GLN A O 1
ATOM 2153 N N . GLU A 1 270 ? -25.025 42.971 -26.611 1.00 49.00 270 GLU A N 1
ATOM 2154 C CA . GLU A 1 270 ? -25.974 44.104 -26.576 1.00 49.00 270 GLU A CA 1
ATOM 2155 C C . GLU A 1 270 ? -25.457 45.370 -25.863 1.00 49.00 270 GLU A C 1
ATOM 2157 O O . GLU A 1 270 ? -26.113 46.403 -25.938 1.00 49.00 270 GLU A O 1
ATOM 2162 N N . ASP A 1 271 ? -24.262 45.346 -25.262 1.00 48.88 271 ASP A N 1
ATOM 2163 C CA . ASP A 1 271 ? -23.634 46.534 -24.659 1.00 48.88 271 ASP A CA 1
ATOM 2164 C C . ASP A 1 271 ? -22.460 47.058 -25.516 1.00 48.88 271 ASP A C 1
ATOM 2166 O O . ASP A 1 271 ? -21.291 46.924 -25.141 1.00 48.88 271 ASP A O 1
ATOM 2170 N N . VAL A 1 272 ? -22.772 47.659 -26.676 1.00 43.34 272 VAL A N 1
ATOM 2171 C CA . VAL A 1 272 ? -21.916 48.640 -27.390 1.00 43.34 272 VAL A CA 1
ATOM 2172 C C . VAL A 1 272 ? -22.774 49.756 -27.976 1.00 43.34 272 VAL A C 1
ATOM 2174 O O . VAL A 1 272 ? -23.708 49.440 -28.745 1.00 43.34 272 VAL A O 1
#

Sequence (272 aa):
MFIFRLPAQDPLVHYTISLHKYVDDMTEMIRVAELATEKNIIPPEDAVPPMPLKIKKEFTHKRNSLNYVPKDFTPFSCGLATEYPELSEAIVKNILAKSIATLFVHIGYETSHQSVLDLLIDIVEDFFKTVCFRIVKSVEEEEKGNTTSFPNIVEKVLTETGLGGIRGLSDYYQNRIIKYATVMENRCKELIDHYSTMLIPKTENLLDSSKMIRIKEEDAGEMFDVYNPEVHLTTFDSDMPVSESALQLLNSLEAEQGLQVLEANNVKQEDV